Protein AF-A0AAD9UWE9-F1 (afdb_monomer)

Foldseek 3Di:
DLVVLVVCLVDPDDLVRLVVCCVVVQVVVCVVVVVVDPDDPVVVVVSVVSSVCSSVVNDPPVVLVVLLVVLQVVVVVLLDPDPDPVLVVQQVLCVQQLGDNLLLLAQADLVLSPPPDPPSVSSSVVSSNVVCVVPVPNVQNCFFLFRHCQQDDPNHTDDDPQCVVLVNTGPVVQADLVLHGDDPVRNCVVSVDDDDPVVVVSRVVSHDPVSSVVRNVVVVVCVVPPNPDPDPPSPPSDD

Mean predicted aligned error: 11.28 Å

Secondary structure (DSSP, 8-state):
-HHHHHHHHTS---HHHHHHHIIIIIIHHHHHHHHHS---HHHHHHHHHHHHHHHHTT-TTHHHHHHHHHHHHHHHHHTS----GGGHHHHHHTGGGT-HHHHTTS---HHHHGGG--HHHHHHHHHHHHHHHHH-TTTTGGGBSSS-TTSEETTEE---HHHHHTT--BGGGGB-TTSSBPPHHHHHHHHT----HHHHHHHHHHS-HHHHHHHHHHHHHHHHSS---SS-TT-----

pLDDT: mean 80.8, std 13.23, range [31.45, 94.69]

Radius of gyration: 25.64 Å; Cα contacts (8 Å, |Δi|>4): 185; chains: 1; bounding box: 63×39×76 Å

Structure (mmCIF, N/CA/C/O backbone):
data_AF-A0AAD9UWE9-F1
#
_entry.id   AF-A0AAD9UWE9-F1
#
loop_
_atom_site.group_PDB
_atom_site.id
_atom_site.type_symbol
_atom_site.label_atom_id
_atom_site.label_alt_id
_atom_site.label_comp_id
_atom_site.label_asym_id
_atom_site.label_entity_id
_atom_site.label_seq_id
_atom_site.pdbx_PDB_ins_code
_atom_site.Cartn_x
_atom_site.Cartn_y
_atom_site.Cartn_z
_atom_site.occupancy
_atom_site.B_iso_or_equiv
_atom_site.auth_seq_id
_atom_site.auth_comp_id
_atom_site.auth_asym_id
_atom_site.auth_atom_id
_atom_site.pdbx_PDB_model_num
ATOM 1 N N . MET A 1 1 ? 29.234 -2.898 -31.678 1.00 85.00 1 MET A N 1
ATOM 2 C CA . MET A 1 1 ? 28.460 -2.240 -30.598 1.00 85.00 1 MET A CA 1
ATOM 3 C C . MET A 1 1 ? 28.988 -2.584 -29.202 1.00 85.00 1 MET A C 1
ATOM 5 O O . MET A 1 1 ? 29.486 -1.687 -28.535 1.00 85.00 1 MET A O 1
ATOM 9 N N . LYS A 1 2 ? 28.929 -3.854 -28.769 1.00 84.62 2 LYS A N 1
ATOM 10 C CA . LYS A 1 2 ? 29.325 -4.312 -27.420 1.00 84.62 2 LYS A CA 1
ATOM 11 C C . LYS A 1 2 ? 30.715 -3.843 -26.972 1.00 84.62 2 LYS A C 1
ATOM 13 O O . LYS A 1 2 ? 30.855 -3.269 -25.901 1.00 84.62 2 LYS A O 1
ATOM 18 N N . THR A 1 3 ? 31.725 -3.990 -27.829 1.00 87.44 3 THR A N 1
ATOM 19 C CA . THR A 1 3 ? 33.100 -3.520 -27.573 1.00 87.44 3 THR A CA 1
ATOM 20 C C . THR A 1 3 ? 33.175 -2.011 -27.329 1.00 87.44 3 THR A C 1
ATOM 22 O O . THR A 1 3 ? 33.764 -1.579 -26.342 1.00 87.44 3 THR A O 1
ATOM 25 N N . LYS A 1 4 ? 32.510 -1.207 -28.173 1.00 87.31 4 LYS A N 1
ATOM 26 C CA . LYS A 1 4 ? 32.418 0.252 -28.000 1.00 87.31 4 LYS A CA 1
ATOM 27 C C . LYS A 1 4 ? 31.756 0.608 -26.668 1.00 87.31 4 LYS A C 1
ATOM 29 O O . LYS A 1 4 ? 32.293 1.431 -25.943 1.00 87.31 4 LYS A O 1
ATOM 34 N N . LEU A 1 5 ? 30.637 -0.026 -26.316 1.00 87.88 5 LEU A N 1
ATOM 35 C CA . LEU A 1 5 ? 29.960 0.217 -25.036 1.00 87.88 5 LEU A CA 1
ATOM 36 C C . LEU A 1 5 ? 30.844 -0.168 -23.836 1.00 87.88 5 LEU A C 1
ATOM 38 O O . LEU A 1 5 ? 30.956 0.606 -22.890 1.00 87.88 5 LEU A O 1
ATOM 42 N N . ASN A 1 6 ? 31.546 -1.301 -23.898 1.00 86.62 6 ASN A N 1
ATOM 43 C CA . ASN A 1 6 ? 32.446 -1.739 -22.828 1.00 86.62 6 ASN A CA 1
ATOM 44 C C . ASN A 1 6 ? 33.630 -0.790 -22.607 1.00 86.62 6 ASN A C 1
ATOM 46 O O . ASN A 1 6 ? 34.002 -0.553 -21.461 1.00 86.62 6 ASN A O 1
ATOM 50 N N . LEU A 1 7 ? 34.172 -0.180 -23.666 1.00 89.69 7 LEU A N 1
ATOM 51 C CA . LEU A 1 7 ? 35.191 0.866 -23.524 1.00 89.69 7 LEU A CA 1
ATOM 52 C C . LEU A 1 7 ? 34.672 2.038 -22.684 1.00 89.69 7 LEU A C 1
ATOM 54 O O . LEU A 1 7 ? 35.370 2.511 -21.792 1.00 89.69 7 LEU A O 1
ATOM 58 N N . TRP A 1 8 ? 33.429 2.473 -22.899 1.00 88.31 8 TRP A N 1
ATOM 59 C CA . TRP A 1 8 ? 32.835 3.559 -22.116 1.00 88.31 8 TRP A CA 1
ATOM 60 C C . TRP A 1 8 ? 32.491 3.164 -20.673 1.00 88.31 8 TRP A C 1
ATOM 62 O O . TRP A 1 8 ? 32.407 4.051 -19.829 1.00 88.31 8 TRP A O 1
ATOM 72 N N . LEU A 1 9 ? 32.356 1.871 -20.349 1.00 84.75 9 LEU A N 1
ATOM 73 C CA . LEU A 1 9 ? 32.171 1.418 -18.960 1.00 84.75 9 LEU A CA 1
ATOM 74 C C . LEU A 1 9 ? 33.393 1.658 -18.070 1.00 84.75 9 LEU A C 1
ATOM 76 O O . LEU A 1 9 ? 33.224 1.742 -16.856 1.00 84.75 9 LEU A O 1
ATOM 80 N N . SER A 1 10 ? 34.590 1.791 -18.653 1.00 84.44 10 SER A N 1
ATOM 81 C CA . SER A 1 10 ? 35.809 2.146 -17.911 1.00 84.44 10 SER A CA 1
ATOM 82 C C . SER A 1 10 ? 35.757 3.550 -17.295 1.00 84.44 10 SER A C 1
ATOM 84 O O . SER A 1 10 ? 36.512 3.850 -16.376 1.00 84.44 10 SER A O 1
ATOM 86 N N . ARG A 1 11 ? 34.856 4.414 -17.781 1.00 86.06 11 ARG A N 1
ATOM 87 C CA . ARG A 1 11 ? 34.670 5.784 -17.293 1.00 86.06 11 ARG A CA 1
ATOM 88 C C . ARG A 1 11 ? 33.561 5.830 -16.246 1.00 86.06 11 ARG A C 1
ATOM 90 O O . ARG A 1 11 ? 32.541 5.147 -16.381 1.00 86.06 11 ARG A O 1
ATOM 97 N N . ASP A 1 12 ? 33.705 6.684 -15.232 1.00 83.50 12 ASP A N 1
ATOM 98 C CA . ASP A 1 12 ? 32.663 6.841 -14.212 1.00 83.50 12 ASP A CA 1
ATOM 99 C C . ASP A 1 12 ? 31.510 7.739 -14.687 1.00 83.50 12 ASP A C 1
ATOM 101 O O . ASP A 1 12 ? 31.378 8.910 -14.345 1.00 83.50 12 ASP A O 1
ATOM 105 N N . LEU A 1 13 ? 30.677 7.177 -15.561 1.00 86.75 13 LEU A N 1
ATOM 106 C CA . LEU A 1 13 ? 29.556 7.874 -16.180 1.00 86.75 13 LEU A CA 1
ATOM 107 C C . LEU A 1 13 ? 28.291 7.809 -15.316 1.00 86.75 13 LEU A C 1
ATOM 109 O O . LEU A 1 13 ? 27.885 6.741 -14.831 1.00 86.75 13 LEU A O 1
ATOM 113 N N . THR A 1 14 ? 27.573 8.933 -15.249 1.00 89.56 14 THR A N 1
ATOM 114 C CA . THR A 1 14 ? 26.223 8.988 -14.671 1.00 89.56 14 THR A CA 1
ATOM 115 C C . THR A 1 14 ? 25.253 8.089 -15.447 1.00 89.56 14 THR A C 1
ATOM 117 O O . THR A 1 14 ? 25.496 7.701 -16.595 1.00 89.56 14 THR A O 1
ATOM 120 N N . LEU A 1 15 ? 24.120 7.725 -14.834 1.00 87.19 15 LEU A N 1
ATOM 121 C CA . LEU A 1 15 ? 23.073 6.969 -15.535 1.00 87.19 15 LEU A CA 1
ATOM 122 C C . LEU A 1 15 ? 22.543 7.741 -16.754 1.00 87.19 15 LEU A C 1
ATOM 124 O O . LEU A 1 15 ? 22.310 7.143 -17.800 1.00 87.19 15 LEU A O 1
ATOM 128 N N . TYR A 1 16 ? 22.415 9.064 -16.632 1.00 89.44 16 TYR A N 1
ATOM 129 C CA . TYR A 1 16 ? 22.029 9.937 -17.737 1.00 89.44 16 TYR A CA 1
ATOM 130 C C . TYR A 1 16 ? 23.041 9.872 -18.889 1.00 89.44 16 TYR A C 1
ATOM 132 O O . TYR A 1 16 ? 22.654 9.607 -20.026 1.00 89.44 16 TYR A O 1
ATOM 140 N N . GLY A 1 17 ? 24.340 10.005 -18.592 1.00 91.75 17 GLY A N 1
ATOM 141 C CA . GLY A 1 17 ? 25.401 9.895 -19.597 1.00 91.75 17 GLY A CA 1
ATOM 142 C C . GLY A 1 17 ? 25.419 8.529 -20.288 1.00 91.75 17 GLY A C 1
ATOM 143 O O . GLY A 1 17 ? 25.510 8.449 -21.511 1.00 91.75 17 GLY A O 1
ATOM 144 N N . ARG A 1 18 ? 25.229 7.440 -19.531 1.00 91.81 18 ARG A N 1
ATOM 145 C CA . ARG A 1 18 ? 25.097 6.089 -20.104 1.00 91.81 18 ARG A CA 1
ATOM 146 C C . ARG A 1 18 ? 23.834 5.932 -20.947 1.00 91.81 18 ARG A C 1
ATOM 148 O O . ARG A 1 18 ? 23.903 5.324 -22.006 1.00 91.81 18 ARG A O 1
ATOM 155 N N . SER A 1 19 ? 22.704 6.506 -20.537 1.00 91.75 19 SER A N 1
ATOM 156 C CA . SER A 1 19 ? 21.479 6.521 -21.347 1.00 91.75 19 SER A CA 1
ATOM 157 C C . SER A 1 19 ? 21.680 7.265 -22.666 1.00 91.75 19 SER A C 1
ATOM 159 O O . SER A 1 19 ? 21.193 6.812 -23.700 1.00 91.75 19 SER A O 1
ATOM 161 N N . LEU A 1 20 ? 22.399 8.387 -22.648 1.00 93.31 20 LEU A N 1
ATOM 162 C CA . LEU A 1 20 ? 22.725 9.129 -23.860 1.00 93.31 20 LEU A CA 1
ATOM 163 C C . LEU A 1 20 ? 23.608 8.289 -24.793 1.00 93.31 20 LEU A C 1
ATOM 165 O O . LEU A 1 20 ? 23.237 8.083 -25.943 1.00 93.31 20 LEU A O 1
ATOM 169 N N . LEU A 1 21 ? 24.705 7.719 -24.282 1.00 92.88 21 LEU A N 1
ATOM 170 C CA . LEU A 1 21 ? 25.618 6.870 -25.060 1.00 92.88 21 LEU A CA 1
ATOM 171 C C . LEU A 1 21 ? 24.950 5.592 -25.582 1.00 92.88 21 LEU A C 1
ATOM 173 O O . LEU A 1 21 ? 25.223 5.165 -26.700 1.00 92.88 21 LEU A O 1
ATOM 177 N N . ALA A 1 22 ? 24.040 4.989 -24.816 1.00 92.19 22 ALA A N 1
ATOM 178 C CA . ALA A 1 22 ? 23.268 3.836 -25.270 1.00 92.19 22 ALA A CA 1
ATOM 179 C C . ALA A 1 22 ? 22.408 4.184 -26.495 1.00 92.19 22 ALA A C 1
ATOM 181 O O . ALA A 1 22 ? 22.333 3.400 -27.439 1.00 92.19 22 ALA A O 1
ATOM 182 N N . LYS A 1 23 ? 21.800 5.377 -26.518 1.00 92.25 23 LYS A N 1
ATOM 183 C CA . LYS A 1 23 ? 21.025 5.857 -27.671 1.00 92.25 23 LYS A CA 1
ATOM 184 C C . LYS A 1 23 ? 21.929 6.204 -28.858 1.00 92.25 23 LYS A C 1
ATOM 186 O O . LYS A 1 23 ? 21.642 5.781 -29.974 1.00 92.25 23 LYS A O 1
ATOM 191 N N . THR A 1 24 ? 23.018 6.937 -28.621 1.00 92.81 24 THR A N 1
ATOM 192 C CA . THR A 1 24 ? 23.864 7.511 -29.684 1.00 92.81 24 THR A CA 1
ATOM 193 C C . THR A 1 24 ? 24.927 6.569 -30.238 1.00 92.81 24 THR A C 1
ATOM 195 O O . THR A 1 24 ? 25.325 6.745 -31.386 1.00 92.81 24 THR A O 1
ATOM 198 N N . LEU A 1 25 ? 25.395 5.582 -29.470 1.00 90.56 25 LEU A N 1
ATOM 199 C CA . LEU A 1 25 ? 26.414 4.608 -29.891 1.00 90.56 25 LEU A CA 1
ATOM 200 C C . LEU A 1 25 ? 25.907 3.164 -29.906 1.00 90.56 25 LEU A C 1
ATOM 202 O O . LEU A 1 25 ? 26.548 2.306 -30.512 1.00 90.56 25 LEU A O 1
ATOM 206 N N . GLY A 1 26 ? 24.807 2.881 -29.211 1.00 89.50 26 GLY A N 1
ATOM 207 C CA . GLY A 1 26 ? 24.176 1.567 -29.195 1.00 89.50 26 GLY A CA 1
ATOM 208 C C . GLY A 1 26 ? 23.106 1.451 -30.273 1.00 89.50 26 GLY A C 1
ATOM 209 O O . GLY A 1 26 ? 23.315 0.816 -31.302 1.00 89.50 26 GLY A O 1
ATOM 210 N N . VAL A 1 27 ? 21.961 2.090 -30.027 1.00 91.44 27 VAL A N 1
ATOM 211 C CA . VAL A 1 27 ? 20.744 1.940 -30.840 1.00 91.44 27 VAL A CA 1
ATOM 212 C C . VAL A 1 27 ? 20.898 2.548 -32.238 1.00 91.44 27 VAL A C 1
ATOM 214 O O . VAL A 1 27 ? 20.548 1.899 -33.220 1.00 91.44 27 VAL A O 1
ATOM 217 N N . SER A 1 28 ? 21.466 3.752 -32.349 1.00 92.06 28 SER A N 1
ATOM 218 C CA . SER A 1 28 ? 21.664 4.457 -33.631 1.00 92.06 28 SER A CA 1
ATOM 219 C C . SER A 1 28 ? 22.410 3.632 -34.688 1.00 92.06 28 SER A C 1
ATOM 221 O O . SER A 1 28 ? 22.081 3.711 -35.866 1.00 92.06 28 SER A O 1
ATOM 223 N N . GLN A 1 29 ? 23.374 2.801 -34.272 1.00 87.75 29 GLN A N 1
ATOM 224 C CA . GLN A 1 29 ? 24.180 1.965 -35.169 1.00 87.75 29 GLN A CA 1
ATOM 225 C C . GLN A 1 29 ? 23.400 0.770 -35.729 1.00 87.75 29 GLN A C 1
ATOM 227 O O . GLN A 1 29 ? 23.810 0.191 -36.729 1.00 87.75 29 GLN A O 1
ATOM 232 N N . LEU A 1 30 ? 22.301 0.380 -35.080 1.00 89.25 30 LEU A N 1
ATOM 233 C CA . LEU A 1 30 ? 21.499 -0.786 -35.454 1.00 89.25 30 LEU A CA 1
ATOM 234 C C . LEU A 1 30 ? 20.221 -0.413 -36.197 1.00 89.25 30 LEU A C 1
ATOM 236 O O . LEU A 1 30 ? 19.702 -1.248 -36.928 1.00 89.25 30 LEU A O 1
ATOM 240 N N . ILE A 1 31 ? 19.720 0.815 -36.014 1.00 91.31 31 ILE A N 1
ATOM 241 C CA . ILE A 1 31 ? 18.455 1.284 -36.600 1.00 91.31 31 ILE A CA 1
ATOM 242 C C . ILE A 1 31 ? 18.424 1.055 -38.112 1.00 91.31 31 ILE A C 1
ATOM 244 O O . ILE A 1 31 ? 17.456 0.496 -38.613 1.00 91.31 31 ILE A O 1
ATOM 248 N N . TYR A 1 32 ? 19.495 1.426 -38.815 1.00 90.06 32 TYR A N 1
ATOM 249 C CA . TYR A 1 32 ? 19.569 1.288 -40.269 1.00 90.06 32 TYR A CA 1
ATOM 250 C C . TYR A 1 32 ? 19.517 -0.180 -40.727 1.00 90.06 32 TYR A C 1
ATOM 252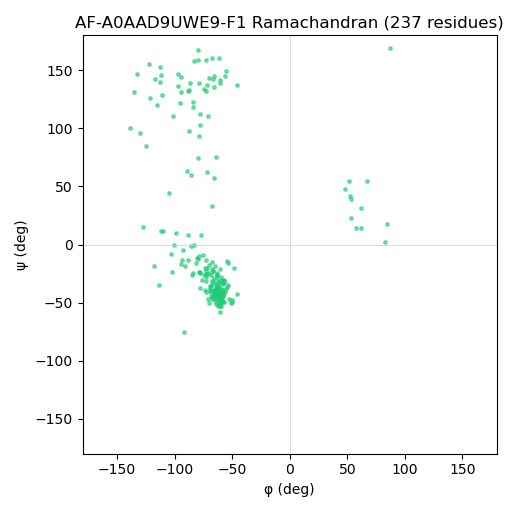 O O . TYR A 1 32 ? 18.763 -0.537 -41.625 1.00 90.06 32 TYR A O 1
ATOM 260 N N . ALA A 1 33 ? 20.270 -1.067 -40.072 1.00 87.81 33 ALA A N 1
ATOM 261 C CA . ALA A 1 33 ? 20.243 -2.492 -40.400 1.00 87.81 33 ALA A CA 1
ATOM 262 C C . ALA A 1 33 ? 18.880 -3.129 -40.074 1.00 87.81 33 ALA A C 1
ATOM 264 O O . ALA A 1 33 ? 18.363 -3.929 -40.849 1.00 87.81 33 ALA A O 1
ATOM 265 N N . ALA A 1 34 ? 18.275 -2.740 -38.948 1.00 88.88 34 ALA A N 1
ATOM 266 C CA . ALA A 1 34 ? 16.968 -3.227 -38.522 1.00 88.88 34 ALA A CA 1
ATOM 267 C C . ALA A 1 34 ? 15.812 -2.720 -39.397 1.00 88.88 34 ALA A C 1
ATOM 269 O O . ALA A 1 34 ? 14.777 -3.376 -39.452 1.00 88.88 34 ALA A O 1
ATOM 270 N N . SER A 1 35 ? 15.962 -1.577 -40.078 1.00 92.62 35 SER A N 1
ATOM 271 C CA . SER A 1 35 ? 14.943 -1.083 -41.012 1.00 92.62 35 SER A CA 1
ATOM 272 C C . SER A 1 35 ? 14.972 -1.799 -42.361 1.00 92.62 35 SER A C 1
ATOM 274 O O . SER A 1 35 ? 13.959 -1.823 -43.050 1.00 92.62 35 SER A O 1
ATOM 276 N N . MET A 1 36 ? 16.117 -2.368 -42.749 1.00 92.38 36 MET A N 1
ATOM 277 C CA . MET A 1 36 ? 16.276 -3.045 -44.042 1.00 92.38 36 MET A CA 1
ATOM 278 C C . MET A 1 36 ? 16.040 -4.559 -43.984 1.00 92.38 36 MET A C 1
ATOM 280 O O . MET A 1 36 ? 15.857 -5.181 -45.026 1.00 92.38 36 MET A O 1
ATOM 284 N N . LEU A 1 37 ? 16.063 -5.165 -42.794 1.00 91.12 37 LEU A N 1
ATOM 285 C CA . LEU A 1 37 ? 16.004 -6.617 -42.609 1.00 91.12 37 LEU A CA 1
ATOM 286 C C . LEU A 1 37 ? 14.985 -6.999 -41.535 1.00 91.12 37 LEU A C 1
ATOM 288 O O . LEU A 1 37 ? 14.853 -6.320 -40.518 1.00 91.12 37 LEU A O 1
ATOM 292 N N . SER A 1 38 ? 14.327 -8.151 -41.696 1.00 88.62 38 SER A N 1
ATOM 293 C CA . SER A 1 38 ? 13.555 -8.736 -40.599 1.00 88.62 38 SER A CA 1
ATOM 294 C C . SER A 1 38 ? 14.513 -9.268 -39.530 1.00 88.62 38 SER A C 1
ATOM 296 O O . SER A 1 38 ? 15.226 -10.248 -39.759 1.00 88.62 38 SER A O 1
ATOM 298 N N . VAL A 1 39 ? 14.548 -8.629 -38.361 1.00 89.69 39 VAL A N 1
ATOM 299 C CA . VAL A 1 39 ? 15.465 -9.017 -37.282 1.00 89.69 39 VAL A CA 1
ATOM 300 C C . VAL A 1 39 ? 14.865 -10.162 -36.454 1.00 89.69 39 VAL A C 1
ATOM 302 O O . VAL A 1 39 ? 13.794 -9.990 -35.867 1.00 89.69 39 VAL A O 1
ATOM 305 N N . PRO A 1 40 ? 15.552 -11.312 -36.326 1.00 93.06 40 PRO A N 1
ATOM 306 C CA . PRO A 1 40 ? 15.090 -12.406 -35.479 1.00 93.06 40 PRO A CA 1
ATOM 307 C C . PRO A 1 40 ? 14.968 -11.992 -34.003 1.00 93.06 40 PRO A C 1
ATOM 309 O O . PRO A 1 40 ? 15.834 -11.308 -33.452 1.00 93.06 40 PRO A O 1
ATOM 312 N N . THR A 1 41 ? 13.933 -12.479 -33.312 1.00 92.38 41 THR A N 1
ATOM 313 C CA . THR A 1 41 ? 13.693 -12.195 -31.883 1.00 92.38 41 THR A CA 1
ATOM 314 C C . THR A 1 41 ? 14.878 -12.517 -30.953 1.00 92.38 41 THR A C 1
ATOM 316 O O . THR A 1 41 ? 15.090 -11.755 -30.006 1.00 92.38 41 THR A O 1
ATOM 319 N N . PRO A 1 42 ? 15.677 -13.587 -31.168 1.00 94.69 42 PRO A N 1
ATOM 320 C CA . PRO A 1 42 ? 16.866 -13.850 -30.352 1.00 94.69 42 PRO A CA 1
ATOM 321 C C . PRO A 1 42 ? 17.887 -12.708 -30.391 1.00 94.69 42 PRO A C 1
ATOM 323 O O . PRO A 1 42 ? 18.383 -12.299 -29.343 1.00 94.69 42 PRO A O 1
ATOM 326 N N . VAL A 1 43 ? 18.119 -12.128 -31.573 1.00 90.31 43 VAL A N 1
ATOM 327 C CA . VAL A 1 43 ? 19.050 -11.005 -31.763 1.00 90.31 43 VAL A CA 1
ATOM 328 C C . VAL A 1 43 ? 18.545 -9.764 -31.027 1.00 90.31 43 VAL A C 1
ATOM 330 O O . VAL A 1 43 ? 19.312 -9.089 -30.345 1.00 90.31 43 VAL A O 1
ATOM 333 N N . ILE A 1 44 ? 17.235 -9.494 -31.080 1.00 89.94 44 ILE A N 1
ATOM 334 C CA . ILE A 1 44 ? 16.617 -8.394 -30.320 1.00 89.94 44 ILE A CA 1
ATOM 335 C C . ILE A 1 44 ? 16.863 -8.574 -28.816 1.00 89.94 44 ILE A C 1
ATOM 337 O O . ILE A 1 44 ? 17.256 -7.623 -28.139 1.00 89.94 44 ILE A O 1
ATOM 341 N N . LYS A 1 45 ? 16.669 -9.791 -28.290 1.00 92.31 45 LYS A N 1
ATOM 342 C CA . LYS A 1 45 ? 16.896 -10.094 -26.868 1.00 92.31 45 LYS A CA 1
ATOM 343 C C . LYS A 1 45 ? 18.362 -9.919 -26.470 1.00 92.31 45 LYS A C 1
ATOM 345 O O . LYS A 1 45 ? 18.627 -9.383 -25.396 1.00 92.31 45 LYS A O 1
ATOM 350 N N . GLU A 1 46 ? 19.299 -10.333 -27.320 1.00 91.75 46 GLU A N 1
ATOM 351 C CA . GLU A 1 46 ? 20.735 -10.168 -27.077 1.00 91.75 46 GLU A CA 1
ATOM 352 C C . GLU A 1 46 ? 21.126 -8.687 -27.028 1.00 91.75 46 GLU A C 1
ATOM 354 O O . GLU A 1 46 ? 21.712 -8.225 -26.049 1.00 91.75 46 GLU A O 1
ATOM 359 N N . VAL A 1 47 ? 20.706 -7.904 -28.026 1.00 91.25 47 VAL A N 1
ATOM 360 C CA . VAL A 1 47 ? 20.943 -6.454 -28.066 1.00 91.25 47 VAL A CA 1
ATOM 361 C C . VAL A 1 47 ? 20.346 -5.761 -26.838 1.00 91.25 47 VAL A C 1
ATOM 363 O O . VAL A 1 47 ? 21.005 -4.930 -26.207 1.00 91.25 47 VAL A O 1
ATOM 366 N N . GLN A 1 48 ? 19.114 -6.112 -26.457 1.00 89.81 48 GLN A N 1
ATOM 367 C CA . GLN A 1 48 ? 18.471 -5.578 -25.256 1.00 89.81 48 GLN A CA 1
ATOM 368 C C . GLN A 1 48 ? 19.246 -5.929 -23.981 1.00 89.81 48 GLN A C 1
ATOM 370 O O . GLN A 1 48 ? 19.377 -5.078 -23.100 1.00 89.81 48 GLN A O 1
ATOM 375 N N . ALA A 1 49 ? 19.771 -7.151 -23.874 1.00 89.44 49 ALA A N 1
ATOM 376 C CA . ALA A 1 49 ? 20.574 -7.575 -22.734 1.00 89.44 49 ALA A CA 1
ATOM 377 C C . ALA A 1 49 ? 21.888 -6.786 -22.638 1.00 89.44 49 ALA A C 1
ATOM 379 O O . ALA A 1 49 ? 22.221 -6.302 -21.558 1.00 89.44 49 ALA A O 1
ATOM 380 N N . GLU A 1 50 ? 22.591 -6.581 -23.753 1.00 89.38 50 GLU A N 1
ATOM 381 C CA . GLU A 1 50 ? 23.838 -5.805 -23.800 1.00 89.38 50 GLU A CA 1
ATOM 382 C C . GLU A 1 50 ? 23.625 -4.329 -23.439 1.00 89.38 50 GLU A C 1
ATOM 384 O O . GLU A 1 50 ? 24.349 -3.774 -22.609 1.00 89.38 50 GLU A O 1
ATOM 389 N N . LEU A 1 51 ? 22.584 -3.694 -23.989 1.00 89.75 51 LEU A N 1
ATOM 390 C CA . LEU A 1 51 ? 22.222 -2.320 -23.629 1.00 89.75 51 LEU A CA 1
ATOM 391 C C . LEU A 1 51 ? 21.841 -2.215 -22.150 1.00 89.75 51 LEU A C 1
ATOM 393 O O . LEU A 1 51 ? 22.258 -1.282 -21.463 1.00 89.75 51 LEU A O 1
ATOM 397 N N . PHE A 1 52 ? 21.083 -3.186 -21.637 1.00 87.50 52 PHE A N 1
ATOM 398 C CA . PHE A 1 52 ? 20.704 -3.228 -20.229 1.00 87.50 52 PHE A CA 1
ATOM 399 C C . PHE A 1 52 ? 21.930 -3.371 -19.314 1.00 87.50 52 PHE A C 1
ATOM 401 O O . PHE A 1 52 ? 22.064 -2.643 -18.327 1.00 87.50 52 PHE A O 1
ATOM 408 N N . ASN A 1 53 ? 22.843 -4.277 -19.657 1.00 87.75 53 ASN A N 1
ATOM 409 C CA . ASN A 1 53 ? 24.091 -4.516 -18.941 1.00 87.75 53 ASN A CA 1
ATOM 410 C C . ASN A 1 53 ? 24.976 -3.265 -18.912 1.00 87.75 53 ASN A C 1
ATOM 412 O O . ASN A 1 53 ? 25.473 -2.883 -17.848 1.00 87.75 53 ASN A O 1
ATOM 416 N N . PHE A 1 54 ? 25.090 -2.568 -20.046 1.00 89.25 54 PHE A N 1
ATOM 417 C CA . PHE A 1 54 ? 25.805 -1.300 -20.152 1.00 89.25 54 PHE A CA 1
ATOM 418 C C . PHE A 1 54 ? 25.198 -0.208 -19.255 1.00 89.25 54 PHE A C 1
ATOM 420 O O . PHE A 1 54 ? 25.892 0.394 -18.427 1.00 89.25 54 PHE A O 1
ATOM 427 N N . LEU A 1 55 ? 23.881 0.013 -19.348 1.00 88.44 55 LEU A N 1
ATOM 428 C CA . LEU A 1 55 ? 23.175 1.011 -18.534 1.00 88.44 55 LEU A CA 1
ATOM 429 C C . LEU A 1 55 ? 23.362 0.779 -17.033 1.00 88.44 55 LEU A C 1
ATOM 431 O O . LEU A 1 55 ? 23.427 1.738 -16.264 1.00 88.44 55 LEU A O 1
ATOM 435 N N . TRP A 1 56 ? 23.507 -0.479 -16.614 1.00 84.75 56 TRP A N 1
ATOM 436 C CA . TRP A 1 56 ? 23.578 -0.857 -15.206 1.00 84.75 56 TRP A CA 1
ATOM 437 C C . TRP A 1 56 ? 24.942 -1.349 -14.721 1.00 84.75 56 TRP A C 1
ATOM 439 O O . TRP A 1 56 ? 25.020 -1.805 -13.581 1.00 84.75 56 TRP A O 1
ATOM 449 N N . LYS A 1 57 ? 26.025 -1.189 -15.500 1.00 84.06 57 LYS A N 1
ATOM 450 C CA . LYS A 1 57 ? 27.387 -1.625 -15.107 1.00 84.06 57 LYS A CA 1
ATOM 451 C C . LYS A 1 57 ? 27.397 -3.105 -14.667 1.00 84.06 57 LYS A C 1
ATOM 453 O O . LYS A 1 57 ? 27.983 -3.444 -13.645 1.00 84.06 57 LYS A O 1
ATOM 458 N N . ASN A 1 58 ? 26.678 -3.976 -15.382 1.00 77.19 58 ASN A N 1
ATOM 459 C CA . ASN A 1 58 ? 26.536 -5.408 -15.064 1.00 77.19 58 ASN A CA 1
ATOM 460 C C . ASN A 1 58 ? 25.963 -5.735 -13.664 1.00 77.19 58 ASN A C 1
ATOM 462 O O . ASN A 1 58 ? 26.017 -6.884 -13.226 1.00 77.19 58 ASN A O 1
ATOM 466 N N . LYS A 1 59 ? 25.368 -4.765 -12.954 1.00 70.12 59 LYS A N 1
ATOM 467 C CA . LYS A 1 59 ? 24.726 -5.006 -11.653 1.00 70.12 59 LYS A CA 1
ATOM 468 C C . LYS A 1 59 ? 23.347 -5.646 -11.852 1.00 70.12 59 LYS A C 1
ATOM 470 O O . LYS A 1 59 ? 22.423 -4.998 -12.351 1.00 70.12 59 LYS A O 1
ATOM 475 N N . LYS A 1 60 ? 23.197 -6.913 -11.446 1.00 63.12 60 LYS A N 1
ATOM 476 C CA . LYS A 1 60 ? 21.958 -7.706 -11.605 1.00 63.12 60 LYS A CA 1
ATOM 477 C C . LYS A 1 60 ? 20.763 -7.175 -10.792 1.00 63.12 60 LYS A C 1
ATOM 479 O O . LYS A 1 60 ? 19.628 -7.298 -11.251 1.00 63.12 60 LYS A O 1
ATOM 484 N N . ASP A 1 61 ? 20.991 -6.524 -9.651 1.00 61.03 61 ASP A N 1
ATOM 485 C CA . ASP A 1 61 ? 19.919 -6.187 -8.693 1.00 61.03 61 ASP A CA 1
ATOM 486 C C . ASP A 1 61 ? 19.064 -4.963 -9.069 1.00 61.03 61 ASP A C 1
ATOM 488 O O . ASP A 1 61 ? 17.998 -4.724 -8.494 1.00 61.03 61 ASP A O 1
ATOM 492 N N . ASN A 1 62 ? 19.467 -4.202 -10.090 1.00 64.25 62 ASN A N 1
ATOM 493 C CA . ASN A 1 62 ? 18.834 -2.917 -10.398 1.00 64.25 62 ASN A CA 1
ATOM 494 C C . ASN A 1 62 ? 17.427 -3.046 -11.008 1.00 64.25 62 ASN A C 1
ATOM 496 O O . ASN A 1 62 ? 16.618 -2.137 -10.836 1.00 64.25 62 ASN A O 1
ATOM 500 N N . LYS A 1 63 ? 17.086 -4.164 -11.675 1.00 68.94 63 LYS A N 1
ATOM 501 C CA . LYS A 1 63 ? 15.746 -4.349 -12.285 1.00 68.94 63 LYS A CA 1
ATOM 502 C C . LYS A 1 63 ? 14.635 -4.256 -11.242 1.00 68.94 63 LYS A C 1
ATOM 504 O O . LYS A 1 63 ? 13.679 -3.507 -11.423 1.00 68.94 63 LYS A O 1
ATOM 509 N N . LYS A 1 64 ? 14.784 -4.991 -10.136 1.00 75.31 64 LYS A N 1
ATOM 510 C CA . LYS A 1 64 ? 13.789 -5.028 -9.056 1.00 75.31 64 LYS A CA 1
ATOM 511 C C . LYS A 1 64 ? 13.679 -3.674 -8.358 1.00 75.31 64 LYS A C 1
ATOM 513 O O . LYS A 1 64 ? 12.572 -3.228 -8.084 1.00 75.31 64 LYS A O 1
ATOM 518 N N . ILE A 1 65 ? 14.807 -2.998 -8.130 1.00 80.06 65 ILE A N 1
ATOM 519 C CA . ILE A 1 65 ? 14.840 -1.674 -7.490 1.00 80.06 65 ILE A CA 1
ATOM 520 C C . ILE A 1 65 ? 14.119 -0.632 -8.349 1.00 80.06 65 ILE A C 1
ATOM 522 O O . ILE A 1 65 ? 13.321 0.136 -7.819 1.00 80.06 65 ILE A O 1
ATOM 526 N N . VAL A 1 66 ? 14.348 -0.631 -9.667 1.00 81.56 66 VAL A N 1
ATOM 527 C CA . VAL A 1 66 ? 13.691 0.302 -10.597 1.00 81.56 66 VAL A CA 1
ATOM 528 C C . VAL A 1 66 ? 12.192 0.034 -10.689 1.00 81.56 66 VAL A C 1
ATOM 530 O O . VAL A 1 66 ? 11.397 0.965 -10.612 1.00 81.56 66 VAL A O 1
ATOM 533 N N . VAL A 1 67 ? 11.775 -1.230 -10.811 1.00 85.06 67 VAL A N 1
ATOM 534 C CA . VAL A 1 67 ? 10.342 -1.567 -10.802 1.00 85.06 67 VAL A CA 1
ATOM 535 C C . VAL A 1 67 ? 9.709 -1.116 -9.488 1.00 85.06 67 VAL A C 1
ATOM 537 O O . VAL A 1 67 ? 8.685 -0.437 -9.500 1.00 85.06 67 VAL A O 1
ATOM 540 N N . LYS A 1 68 ? 10.352 -1.410 -8.356 1.00 87.50 68 LYS A N 1
ATOM 541 C CA . LYS A 1 68 ? 9.878 -1.011 -7.033 1.00 87.50 68 LYS A CA 1
ATOM 542 C C . LYS A 1 68 ? 9.766 0.506 -6.885 1.00 87.50 68 LYS A C 1
ATOM 544 O O . LYS A 1 68 ? 8.734 0.981 -6.421 1.00 87.50 68 LYS A O 1
ATOM 549 N N . SER A 1 69 ? 10.767 1.278 -7.309 1.00 84.81 69 SER A N 1
ATOM 550 C CA . SER A 1 69 ? 10.719 2.743 -7.230 1.00 84.81 69 SER A CA 1
ATOM 551 C C . SER A 1 69 ? 9.627 3.332 -8.125 1.00 84.81 69 SER A C 1
ATOM 553 O O . SER A 1 69 ? 8.888 4.209 -7.680 1.00 84.81 69 SER A O 1
ATOM 555 N N . LEU A 1 70 ? 9.446 2.801 -9.338 1.00 87.81 70 LEU A N 1
ATOM 556 C CA . LEU A 1 70 ? 8.365 3.206 -10.239 1.00 87.81 70 LEU A CA 1
ATOM 557 C C . LEU A 1 70 ? 6.984 2.891 -9.658 1.00 87.81 70 LEU A C 1
ATOM 559 O O . LEU A 1 70 ? 6.090 3.729 -9.739 1.00 87.81 70 LEU A O 1
ATOM 563 N N . ARG A 1 71 ? 6.796 1.715 -9.043 1.00 88.69 71 ARG A N 1
ATOM 564 C CA . ARG A 1 71 ? 5.550 1.373 -8.336 1.00 88.69 71 ARG A CA 1
ATOM 565 C C . ARG A 1 71 ? 5.306 2.337 -7.175 1.00 88.69 71 ARG A C 1
ATOM 567 O O . ARG A 1 71 ? 4.234 2.926 -7.098 1.00 88.69 71 ARG A O 1
ATOM 574 N N . LEU A 1 72 ? 6.304 2.573 -6.324 1.00 88.31 72 LEU A N 1
ATOM 575 C CA . LEU A 1 72 ? 6.190 3.504 -5.196 1.00 88.31 72 LEU A CA 1
ATOM 576 C C . LEU A 1 72 ? 5.888 4.946 -5.646 1.00 88.31 72 LEU A C 1
ATOM 578 O O . LEU A 1 72 ? 5.150 5.651 -4.961 1.00 88.31 72 LEU A O 1
ATOM 582 N N . ALA A 1 73 ? 6.365 5.373 -6.819 1.00 88.31 73 ALA A N 1
ATOM 583 C CA . ALA A 1 73 ? 6.041 6.685 -7.384 1.00 88.31 73 ALA A CA 1
ATOM 584 C C . ALA A 1 73 ? 4.542 6.864 -7.694 1.00 88.31 73 ALA A C 1
ATOM 586 O O . ALA A 1 73 ? 4.047 7.988 -7.698 1.00 88.31 73 ALA A O 1
ATOM 587 N N . TRP A 1 74 ? 3.787 5.782 -7.909 1.00 87.69 74 TRP A N 1
ATOM 588 C CA . TRP A 1 74 ? 2.329 5.867 -8.033 1.00 87.69 74 TRP A CA 1
ATOM 589 C C . TRP A 1 74 ? 1.638 6.155 -6.702 1.00 87.69 74 TRP A C 1
ATOM 591 O O . TRP A 1 74 ? 0.562 6.743 -6.695 1.00 87.69 74 TRP A O 1
ATOM 601 N N . ILE A 1 75 ? 2.245 5.798 -5.569 1.00 87.06 75 ILE A N 1
ATOM 602 C CA . ILE A 1 75 ? 1.638 5.975 -4.243 1.00 87.06 75 ILE A CA 1
ATOM 603 C C . ILE A 1 75 ? 1.474 7.448 -3.905 1.00 87.06 75 ILE A C 1
ATOM 605 O O . ILE A 1 75 ? 0.426 7.836 -3.396 1.00 87.06 75 ILE A O 1
ATOM 609 N N . SER A 1 76 ? 2.453 8.287 -4.252 1.00 83.94 76 SER A N 1
ATOM 610 C CA . SER A 1 76 ? 2.317 9.737 -4.085 1.00 83.94 76 SER A CA 1
ATOM 611 C C . SER A 1 76 ? 1.129 10.285 -4.884 1.00 83.94 76 SER A C 1
ATOM 613 O O . SER A 1 76 ? 0.368 11.104 -4.373 1.00 83.94 76 SER A O 1
ATOM 615 N N . ARG A 1 77 ? 0.902 9.764 -6.098 1.00 84.50 77 ARG A N 1
ATOM 616 C CA . ARG A 1 77 ? -0.261 10.105 -6.933 1.00 84.50 77 ARG A CA 1
ATOM 617 C C . ARG A 1 77 ? -1.567 9.563 -6.354 1.00 84.50 77 ARG A C 1
ATOM 619 O O . ARG A 1 77 ? -2.596 10.221 -6.439 1.00 84.50 77 ARG A O 1
ATOM 626 N N . PHE A 1 78 ? -1.561 8.373 -5.759 1.00 83.69 78 PHE A N 1
ATOM 627 C CA . PHE A 1 78 ? -2.751 7.801 -5.127 1.00 83.69 78 PHE A CA 1
ATOM 628 C C . PHE A 1 78 ? -3.161 8.553 -3.859 1.00 83.69 78 PHE A C 1
ATOM 630 O O . PHE A 1 78 ? -4.355 8.721 -3.612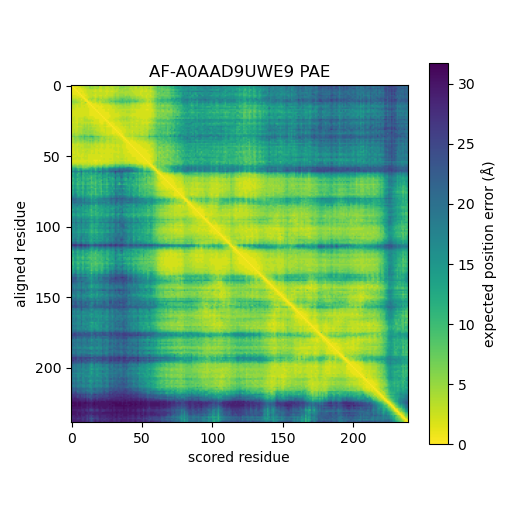 1.00 83.69 78 PHE A O 1
ATOM 637 N N . LEU A 1 79 ? -2.181 9.037 -3.094 1.00 80.44 79 LEU A N 1
ATOM 638 C CA . LEU A 1 79 ? -2.385 9.840 -1.889 1.00 80.44 79 LEU A CA 1
ATOM 639 C C . LEU A 1 79 ? -2.795 11.290 -2.178 1.00 80.44 79 LEU A C 1
ATOM 641 O O . LEU A 1 79 ? -3.157 12.003 -1.243 1.00 80.44 79 LEU A O 1
ATOM 645 N N . SER A 1 80 ? -2.759 11.746 -3.435 1.00 81.50 80 SER A N 1
ATOM 646 C CA . SER A 1 80 ? -3.263 13.076 -3.772 1.00 81.50 80 SER A CA 1
ATOM 647 C C . SER A 1 80 ? -4.782 13.149 -3.557 1.00 81.50 80 SER A C 1
ATOM 649 O O . SER A 1 80 ? -5.518 12.193 -3.819 1.00 81.50 80 SER A O 1
ATOM 651 N N . ASN A 1 81 ? -5.278 14.308 -3.121 1.00 74.69 81 ASN A N 1
ATOM 652 C CA . ASN A 1 81 ? -6.708 14.528 -2.858 1.00 74.69 81 ASN A CA 1
ATOM 653 C C . ASN A 1 81 ? -7.552 14.747 -4.132 1.00 74.69 81 ASN A C 1
ATOM 655 O O . ASN A 1 81 ? -8.725 15.101 -4.039 1.00 74.69 81 ASN A O 1
ATOM 659 N N . SER A 1 82 ? -6.981 14.553 -5.323 1.00 79.06 82 SER A N 1
ATOM 660 C CA . SER A 1 82 ? -7.698 14.698 -6.591 1.00 79.06 82 SER A CA 1
ATOM 661 C C . SER A 1 82 ? -8.686 13.547 -6.815 1.00 79.06 82 SER A C 1
ATOM 663 O O . SER A 1 82 ? -8.359 12.375 -6.585 1.00 79.06 82 SER A O 1
ATOM 665 N N . ARG A 1 83 ? -9.895 13.874 -7.286 1.00 73.56 83 ARG A N 1
ATOM 666 C CA . ARG A 1 83 ? -10.925 12.906 -7.701 1.00 73.56 83 ARG A CA 1
ATOM 667 C C . ARG A 1 83 ? -10.714 12.496 -9.155 1.00 73.56 83 ARG A C 1
ATOM 669 O O . ARG A 1 83 ? -11.563 12.724 -10.009 1.00 73.56 83 ARG A O 1
ATOM 676 N N . ASP A 1 84 ? -9.553 11.927 -9.437 1.00 82.19 84 ASP A N 1
ATOM 677 C CA . ASP A 1 84 ? -9.228 11.544 -10.804 1.00 82.19 84 ASP A CA 1
ATOM 678 C C . ASP A 1 84 ? -9.909 10.226 -11.185 1.00 82.19 84 ASP A C 1
ATOM 680 O O . ASP A 1 84 ? -9.909 9.265 -10.410 1.00 82.19 84 ASP A O 1
ATOM 684 N N . SER A 1 85 ? -10.423 10.150 -12.411 1.00 84.81 85 SER A N 1
ATOM 685 C CA . SER A 1 85 ? -11.109 8.969 -12.955 1.00 84.81 85 SER A CA 1
ATOM 686 C C . SER A 1 85 ? -10.252 7.701 -12.917 1.00 84.81 85 SER A C 1
ATOM 688 O O . SER A 1 85 ? -10.760 6.613 -12.657 1.00 84.81 85 SER A O 1
ATOM 690 N N . TRP A 1 86 ? -8.932 7.821 -13.073 1.00 82.31 86 TRP A N 1
ATOM 691 C CA . TRP A 1 86 ? -8.010 6.682 -13.020 1.00 82.31 86 TRP A CA 1
ATOM 692 C C . TRP A 1 86 ? -7.908 6.034 -11.624 1.00 82.31 86 TRP A C 1
ATOM 694 O O . TRP A 1 86 ? -7.444 4.899 -11.508 1.00 82.31 86 TRP A O 1
ATOM 704 N N . LYS A 1 87 ? -8.387 6.698 -10.559 1.00 85.94 87 LYS A N 1
ATOM 705 C CA . LYS A 1 87 ? -8.510 6.105 -9.215 1.00 85.94 87 LYS A CA 1
ATOM 706 C C . LYS A 1 87 ? -9.757 5.229 -9.066 1.00 85.94 87 LYS A C 1
ATOM 708 O O . LYS A 1 87 ? -9.851 4.489 -8.089 1.00 85.94 87 LYS A O 1
ATOM 713 N N . ALA A 1 88 ? -10.693 5.267 -10.019 1.00 85.25 88 ALA A N 1
ATOM 714 C CA . ALA A 1 88 ? -11.919 4.474 -9.966 1.00 85.25 88 ALA A CA 1
ATOM 715 C C . ALA A 1 88 ? -11.627 2.970 -9.948 1.00 85.25 88 ALA A C 1
ATOM 717 O O . ALA A 1 88 ? -12.204 2.249 -9.142 1.00 85.25 88 ALA A O 1
ATOM 718 N N . ILE A 1 89 ? -10.675 2.513 -10.767 1.00 85.50 89 ILE A N 1
ATOM 719 C CA . ILE A 1 89 ? -10.300 1.096 -10.866 1.00 85.50 89 ILE A CA 1
ATOM 720 C C . ILE A 1 89 ? -9.792 0.552 -9.521 1.00 85.50 89 ILE A C 1
ATOM 722 O O . ILE A 1 89 ? -10.405 -0.377 -8.996 1.00 85.50 89 ILE A O 1
ATOM 726 N N . PRO A 1 90 ? -8.732 1.105 -8.897 1.00 84.50 90 PRO A N 1
ATOM 727 C CA . PRO A 1 90 ? -8.280 0.581 -7.612 1.00 84.50 90 PRO A CA 1
ATOM 728 C C . PRO A 1 90 ? -9.319 0.763 -6.503 1.00 84.50 90 PRO A C 1
ATOM 730 O O . PRO A 1 90 ? -9.433 -0.101 -5.640 1.00 84.50 90 PRO A O 1
ATOM 733 N N . ASN A 1 91 ? -10.110 1.840 -6.523 1.00 85.38 91 ASN A N 1
ATOM 734 C CA . ASN A 1 91 ? -11.183 2.020 -5.545 1.00 85.38 91 ASN A CA 1
ATOM 735 C C . ASN A 1 91 ? -12.314 1.002 -5.708 1.00 85.38 91 ASN A C 1
ATOM 737 O O . ASN A 1 91 ? -12.902 0.614 -4.706 1.00 85.38 91 ASN A O 1
ATOM 741 N N . HIS A 1 92 ? -12.598 0.538 -6.926 1.00 86.19 92 HIS A N 1
ATOM 742 C CA . HIS A 1 92 ? -13.579 -0.515 -7.167 1.00 86.19 92 HIS A CA 1
ATOM 743 C C . HIS A 1 92 ? -13.151 -1.815 -6.477 1.00 86.19 92 HIS A C 1
ATOM 745 O O . HIS A 1 92 ? -13.886 -2.338 -5.636 1.00 86.19 92 HIS A O 1
ATOM 751 N N . TYR A 1 93 ? -11.919 -2.265 -6.739 1.00 83.69 93 TYR A N 1
ATOM 752 C CA . TYR A 1 93 ? -11.360 -3.467 -6.114 1.00 83.69 93 TYR A CA 1
ATOM 753 C C . TYR A 1 93 ? -11.236 -3.352 -4.589 1.00 83.69 93 TYR A C 1
ATOM 755 O O . TYR A 1 93 ? -11.435 -4.329 -3.875 1.00 83.69 93 TYR A O 1
ATOM 763 N N . LEU A 1 94 ? -10.918 -2.160 -4.080 1.00 84.75 94 LEU A N 1
ATOM 764 C CA . LEU A 1 94 ? -10.665 -1.917 -2.655 1.00 84.75 94 LEU A CA 1
ATOM 765 C C . LEU A 1 94 ? -11.870 -1.328 -1.917 1.00 84.75 94 LEU A C 1
ATOM 767 O O . LEU A 1 94 ? -11.751 -0.915 -0.761 1.00 84.75 94 LEU A O 1
ATOM 771 N N . SER A 1 95 ? -13.039 -1.291 -2.553 1.00 82.00 95 SER A N 1
ATOM 772 C CA . SER A 1 95 ? -14.284 -0.807 -1.945 1.00 82.00 95 SER A CA 1
ATOM 773 C C . SER A 1 95 ? -14.672 -1.625 -0.707 1.00 82.00 95 SER A C 1
ATOM 775 O O . SER A 1 95 ? -15.263 -1.104 0.240 1.00 82.00 95 SER A O 1
ATOM 777 N N . THR A 1 96 ? -14.268 -2.896 -0.671 1.00 80.50 96 THR A N 1
ATOM 778 C CA . THR A 1 96 ? -14.402 -3.805 0.475 1.00 80.50 96 THR A CA 1
ATOM 779 C C . THR A 1 96 ? -13.546 -3.402 1.672 1.00 80.50 96 THR A C 1
ATOM 781 O O . THR A 1 96 ? -13.892 -3.765 2.789 1.00 80.50 96 THR A O 1
ATOM 784 N N . HIS A 1 97 ? -12.479 -2.630 1.458 1.00 81.12 97 HIS A N 1
ATOM 785 C CA . HIS A 1 97 ? -11.516 -2.207 2.476 1.00 81.12 97 HIS A CA 1
ATOM 786 C C . HIS A 1 97 ? -11.577 -0.700 2.776 1.00 81.12 97 HIS A C 1
ATOM 788 O O . HIS A 1 97 ? -10.692 -0.176 3.450 1.00 81.12 97 HIS A O 1
ATOM 794 N N . GLY A 1 98 ? -12.602 0.014 2.298 1.00 76.69 98 GLY A N 1
ATOM 795 C CA . GLY A 1 98 ? -12.749 1.459 2.526 1.00 76.69 98 GLY A CA 1
ATOM 796 C C . GLY A 1 98 ? -11.972 2.332 1.542 1.00 76.69 98 GLY A C 1
ATOM 797 O O . GLY A 1 98 ? -11.750 3.511 1.807 1.00 76.69 98 GLY A O 1
ATOM 798 N N . GLY A 1 99 ? -11.564 1.756 0.409 1.00 84.69 99 GLY A N 1
ATOM 799 C CA . GLY A 1 99 ? -10.901 2.461 -0.681 1.00 84.69 99 GLY A CA 1
ATOM 800 C C . GLY A 1 99 ? -9.383 2.554 -0.534 1.00 84.69 99 GLY A C 1
ATOM 801 O O . GLY A 1 99 ? -8.788 2.265 0.507 1.00 84.69 99 GLY A O 1
ATOM 802 N N . LEU A 1 100 ? -8.738 2.983 -1.619 1.00 84.56 100 LEU A N 1
ATOM 803 C CA . LEU A 1 100 ? -7.282 2.988 -1.727 1.00 84.56 100 LEU A CA 1
ATOM 804 C C . LEU A 1 100 ? -6.622 3.955 -0.738 1.00 84.56 100 LEU A C 1
ATOM 806 O O . LEU A 1 100 ? -5.651 3.600 -0.074 1.00 84.56 100 LEU A O 1
ATOM 810 N N . GLN A 1 101 ? -7.142 5.180 -0.623 1.00 82.31 101 GLN A N 1
ATOM 811 C CA . GLN A 1 101 ? -6.531 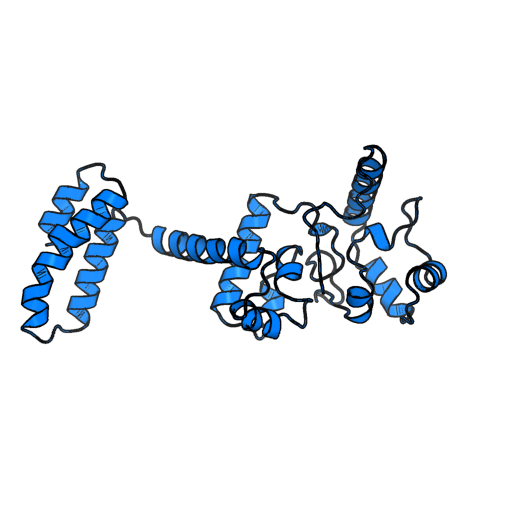6.212 0.222 1.00 82.31 101 GLN A CA 1
ATOM 812 C C . GLN A 1 101 ? -6.544 5.845 1.706 1.00 82.31 101 GLN A C 1
ATOM 814 O O . GLN A 1 101 ? -5.597 6.163 2.427 1.00 82.31 101 GLN A O 1
ATOM 819 N N . PHE A 1 102 ? -7.617 5.198 2.162 1.00 84.06 102 PHE A N 1
ATOM 820 C CA . PHE A 1 102 ? -7.728 4.734 3.536 1.00 84.06 102 PHE A CA 1
ATOM 821 C C . PHE A 1 102 ? -6.776 3.565 3.783 1.00 84.06 102 PHE A C 1
ATOM 823 O O . PHE A 1 102 ? -5.949 3.635 4.691 1.00 84.06 102 PHE A O 1
ATOM 830 N N . LEU A 1 103 ? -6.808 2.546 2.918 1.00 86.94 103 LEU A N 1
ATOM 831 C CA . LEU A 1 103 ? -5.953 1.369 3.042 1.00 86.94 103 LEU A CA 1
ATOM 832 C C . LEU A 1 103 ? -4.460 1.731 3.045 1.00 86.94 103 LEU A C 1
ATOM 834 O O . LEU A 1 103 ? -3.703 1.222 3.866 1.00 86.94 103 LEU A O 1
ATOM 838 N N . LEU A 1 104 ? -4.029 2.682 2.209 1.00 85.50 104 LEU A N 1
ATOM 839 C CA . LEU A 1 104 ? -2.640 3.155 2.202 1.00 85.50 104 LEU A CA 1
ATOM 840 C C . LEU A 1 104 ? -2.196 3.763 3.546 1.00 85.50 104 LEU A C 1
ATOM 842 O O . LEU A 1 104 ? -0.998 3.775 3.821 1.00 85.50 104 LEU A O 1
ATOM 846 N N . LYS A 1 105 ? -3.109 4.213 4.411 1.00 84.00 105 LYS A N 1
ATOM 847 C CA . LYS A 1 105 ? -2.793 4.733 5.755 1.00 84.00 105 LYS A CA 1
ATOM 848 C C . LYS A 1 105 ? -2.828 3.648 6.840 1.00 84.00 105 LYS A C 1
ATO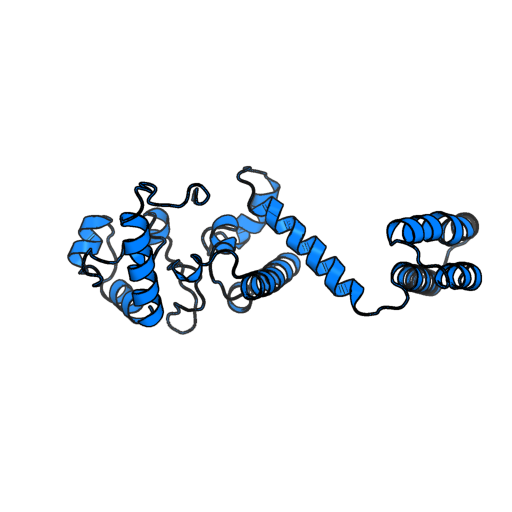M 850 O O . LYS A 1 105 ? -2.233 3.838 7.898 1.00 84.00 105 LYS A O 1
ATOM 855 N N . CYS A 1 106 ? -3.480 2.518 6.573 1.00 84.94 106 CYS A N 1
ATOM 856 C CA . CYS A 1 106 ? -3.596 1.386 7.488 1.00 84.94 106 CYS A CA 1
ATOM 857 C C . CYS A 1 106 ? -2.290 0.588 7.635 1.00 84.94 106 CYS A C 1
ATOM 859 O O . CYS A 1 106 ? -1.409 0.625 6.766 1.00 84.94 106 CYS A O 1
ATOM 861 N N . ASN A 1 107 ? -2.199 -0.154 8.739 1.00 86.38 107 ASN A N 1
ATOM 862 C CA . ASN A 1 107 ? -1.176 -1.167 8.997 1.00 86.38 107 ASN A CA 1
ATOM 863 C C . ASN A 1 107 ? -1.638 -2.539 8.473 1.00 86.38 107 ASN A C 1
ATOM 865 O O . ASN A 1 107 ? -1.920 -3.441 9.251 1.00 86.38 107 ASN A O 1
ATOM 869 N N . TYR A 1 108 ? -1.828 -2.655 7.161 1.00 86.19 108 TYR A N 1
ATOM 870 C CA . TYR A 1 108 ? -2.389 -3.854 6.537 1.00 86.19 108 TYR A CA 1
ATOM 871 C C . TYR A 1 108 ? -1.338 -4.948 6.304 1.00 86.19 108 TYR A C 1
ATOM 873 O O . TYR A 1 108 ? -0.157 -4.641 6.134 1.00 86.19 108 TYR A O 1
ATOM 881 N N . ASN A 1 109 ? -1.803 -6.193 6.172 1.00 85.19 109 ASN A N 1
ATOM 882 C CA . ASN A 1 109 ? -1.031 -7.290 5.596 1.00 85.19 109 ASN A CA 1
ATOM 883 C C . ASN A 1 109 ? -1.372 -7.442 4.102 1.00 85.19 109 ASN A C 1
ATOM 885 O O . ASN A 1 109 ? -2.536 -7.612 3.734 1.00 85.19 109 ASN A O 1
ATOM 889 N N . ALA A 1 110 ? -0.366 -7.333 3.229 1.00 83.19 110 ALA A N 1
ATOM 890 C CA . ALA A 1 110 ? -0.544 -7.447 1.783 1.00 83.19 110 ALA A CA 1
ATOM 891 C C . ALA A 1 110 ? -1.046 -8.831 1.333 1.00 83.19 110 ALA A C 1
ATOM 893 O O . ALA A 1 110 ? -1.761 -8.911 0.332 1.00 83.19 110 ALA A O 1
ATOM 894 N N . ASP A 1 111 ? -0.724 -9.896 2.068 1.00 80.31 111 ASP A N 1
ATOM 895 C CA . ASP A 1 111 ? -1.100 -11.264 1.697 1.00 80.31 111 ASP A CA 1
ATOM 896 C C . ASP A 1 111 ? -2.597 -11.534 1.905 1.00 80.31 111 ASP A C 1
ATOM 898 O O . ASP A 1 111 ? -3.207 -12.277 1.141 1.00 80.31 111 ASP A O 1
ATOM 902 N N . ASP A 1 112 ? -3.232 -10.841 2.850 1.00 76.94 112 ASP A N 1
ATOM 903 C CA . ASP A 1 112 ? -4.667 -10.975 3.126 1.00 76.94 112 ASP A CA 1
ATOM 904 C C . ASP A 1 112 ? -5.550 -10.218 2.116 1.00 76.94 112 ASP A C 1
ATOM 906 O O . ASP A 1 112 ? -6.719 -10.551 1.918 1.00 76.94 112 ASP A O 1
ATOM 910 N N . ILE A 1 113 ? -5.005 -9.190 1.454 1.00 77.69 113 ILE A N 1
ATOM 911 C CA . ILE A 1 113 ? -5.717 -8.383 0.441 1.00 77.69 113 ILE A CA 1
ATOM 912 C C . ILE A 1 113 ? -5.721 -9.100 -0.927 1.00 77.69 113 ILE A C 1
ATOM 914 O O . ILE A 1 113 ? -6.494 -8.764 -1.827 1.00 77.69 113 ILE A O 1
ATOM 918 N N . ASN A 1 114 ? -4.854 -10.102 -1.104 1.00 66.94 114 ASN A N 1
ATOM 919 C CA . ASN A 1 114 ? -4.416 -10.600 -2.410 1.00 66.94 114 ASN A CA 1
ATOM 920 C C . ASN A 1 114 ? -5.452 -11.365 -3.239 1.00 66.94 114 ASN A C 1
ATOM 922 O O . ASN A 1 114 ? -5.230 -11.528 -4.443 1.00 66.94 114 ASN A O 1
ATOM 926 N N . ASN A 1 115 ? -6.545 -11.843 -2.640 1.00 68.62 115 ASN A N 1
ATOM 927 C CA . ASN A 1 115 ? -7.337 -12.920 -3.245 1.00 68.62 115 ASN A CA 1
ATOM 928 C C . ASN A 1 115 ? -7.955 -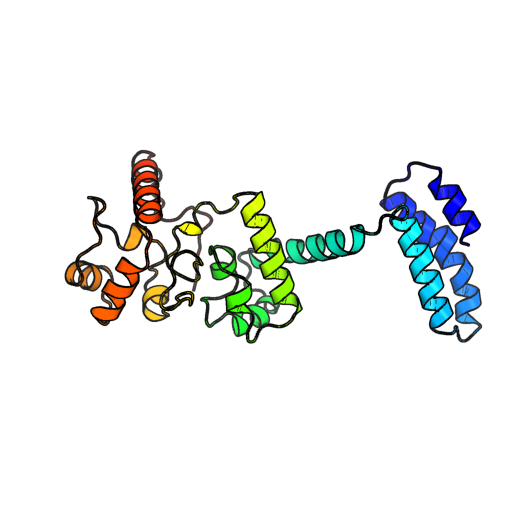12.557 -4.608 1.00 68.62 115 ASN A C 1
ATOM 930 O O . ASN A 1 115 ? -8.004 -13.416 -5.479 1.00 68.62 115 ASN A O 1
ATOM 934 N N . ASN A 1 116 ? -8.319 -11.289 -4.844 1.00 74.19 116 ASN A N 1
ATOM 935 C CA . ASN A 1 116 ? -8.970 -10.851 -6.094 1.00 74.19 116 ASN A CA 1
ATOM 936 C C . ASN A 1 116 ? -8.274 -9.657 -6.780 1.00 74.19 116 ASN A C 1
ATOM 938 O O . ASN A 1 116 ? -8.867 -8.996 -7.634 1.00 74.19 116 ASN A O 1
ATOM 942 N N . LEU A 1 117 ? -7.036 -9.331 -6.395 1.00 84.19 117 LEU A N 1
ATOM 943 C CA . LEU A 1 117 ? -6.369 -8.104 -6.837 1.00 84.19 117 LEU A CA 1
ATOM 944 C C . LEU A 1 117 ? -5.429 -8.346 -8.037 1.00 84.19 117 LEU A C 1
ATOM 946 O O . LEU A 1 117 ? -4.632 -9.290 -8.001 1.00 84.19 117 LEU A O 1
ATOM 950 N N . PRO A 1 118 ? -5.432 -7.479 -9.072 1.00 87.19 118 PRO A N 1
ATOM 951 C CA . PRO A 1 118 ? -4.456 -7.559 -10.158 1.00 87.19 118 PRO A CA 1
ATOM 952 C C . PRO A 1 118 ? -3.006 -7.501 -9.659 1.00 87.19 118 PRO A C 1
ATOM 954 O O . PRO A 1 118 ? -2.691 -6.743 -8.737 1.00 87.19 118 PRO A O 1
ATOM 957 N N . THR A 1 119 ? -2.104 -8.236 -10.325 1.00 87.50 119 THR A N 1
ATOM 958 C CA . THR A 1 119 ? -0.664 -8.346 -9.991 1.00 87.50 119 THR A CA 1
ATOM 959 C C . THR A 1 119 ? -0.005 -7.003 -9.698 1.00 87.50 119 THR A C 1
ATOM 961 O O . THR A 1 119 ? 0.717 -6.881 -8.712 1.00 87.50 119 THR A O 1
ATOM 964 N N . PHE A 1 120 ? -0.315 -5.983 -10.502 1.00 87.25 120 PHE A N 1
ATOM 965 C CA . PHE A 1 120 ? 0.171 -4.617 -10.324 1.00 87.25 120 PHE A CA 1
ATOM 966 C C . PHE A 1 120 ? -0.055 -4.078 -8.903 1.00 87.25 120 PHE A C 1
ATOM 968 O O . PHE A 1 120 ? 0.872 -3.559 -8.283 1.00 87.25 120 PHE A O 1
ATOM 975 N N . TYR A 1 121 ? -1.282 -4.187 -8.386 1.00 86.56 121 TYR A N 1
ATOM 976 C CA . TYR A 1 121 ? -1.630 -3.636 -7.078 1.00 86.56 121 TYR A CA 1
ATOM 977 C C . TYR A 1 121 ? -1.089 -4.504 -5.941 1.00 86.56 121 TYR A C 1
ATOM 979 O O . TYR A 1 121 ? -0.715 -3.967 -4.902 1.00 86.56 121 TYR A O 1
ATOM 987 N N . ARG A 1 122 ? -0.973 -5.822 -6.153 1.00 87.38 122 ARG A N 1
ATOM 988 C CA . ARG A 1 122 ? -0.339 -6.738 -5.190 1.00 87.38 122 ARG A CA 1
ATOM 989 C C . ARG A 1 122 ? 1.112 -6.341 -4.929 1.00 87.38 122 ARG A C 1
ATOM 991 O O . ARG A 1 122 ? 1.486 -6.068 -3.792 1.00 87.38 122 ARG A O 1
ATOM 998 N N . GLU A 1 123 ? 1.893 -6.197 -6.001 1.00 89.12 123 GLU A N 1
ATOM 999 C CA . GLU A 1 123 ? 3.286 -5.735 -5.930 1.00 89.12 123 GLU A CA 1
ATOM 1000 C C . GLU A 1 123 ? 3.385 -4.354 -5.270 1.00 89.12 123 GLU A C 1
ATOM 1002 O O . GLU A 1 123 ? 4.243 -4.122 -4.420 1.00 89.12 123 GLU A O 1
ATOM 1007 N N . LEU A 1 124 ? 2.486 -3.434 -5.637 1.00 90.19 124 LEU A N 1
ATOM 1008 C CA . LEU A 1 124 ? 2.439 -2.086 -5.075 1.00 90.19 124 LEU A CA 1
ATOM 1009 C C . LEU A 1 124 ? 2.283 -2.111 -3.547 1.00 90.19 124 LEU A C 1
ATOM 1011 O O . LEU A 1 124 ? 3.041 -1.438 -2.847 1.00 90.19 124 LEU A O 1
ATOM 1015 N N . PHE A 1 125 ? 1.319 -2.879 -3.031 1.00 89.12 125 PHE A N 1
ATOM 1016 C CA . PHE A 1 125 ? 1.045 -2.950 -1.596 1.00 89.12 125 PHE A CA 1
ATOM 1017 C C . PHE A 1 125 ? 2.158 -3.642 -0.817 1.00 89.12 125 PHE A C 1
ATOM 1019 O O . PHE A 1 125 ? 2.529 -3.133 0.243 1.00 89.12 125 PHE A O 1
ATOM 1026 N N . GLN A 1 126 ? 2.727 -4.724 -1.355 1.00 89.69 126 GLN A N 1
ATOM 1027 C CA . GLN A 1 126 ? 3.871 -5.421 -0.760 1.00 89.69 126 GLN A CA 1
ATOM 1028 C C . GLN A 1 126 ? 5.090 -4.497 -0.657 1.00 89.69 126 GLN A C 1
ATOM 1030 O O . GLN A 1 126 ? 5.668 -4.319 0.418 1.00 89.69 126 GLN A O 1
ATOM 1035 N N . TYR A 1 127 ? 5.452 -3.829 -1.757 1.00 90.12 127 TYR A N 1
ATOM 1036 C CA . TYR A 1 127 ? 6.574 -2.892 -1.767 1.00 90.12 127 TYR A CA 1
ATOM 1037 C C . TYR A 1 127 ? 6.358 -1.705 -0.834 1.00 90.12 127 TYR A C 1
ATOM 1039 O O . TYR A 1 127 ? 7.319 -1.215 -0.235 1.00 90.12 127 TYR A O 1
ATOM 1047 N N . PHE A 1 128 ? 5.115 -1.246 -0.698 1.00 89.38 128 PHE A N 1
ATOM 1048 C CA . PHE A 1 128 ? 4.792 -0.157 0.208 1.00 89.38 128 PHE A CA 1
ATOM 1049 C C . PHE A 1 128 ? 4.812 -0.571 1.676 1.00 89.38 128 PHE A C 1
ATOM 1051 O O . PHE A 1 128 ? 5.308 0.195 2.497 1.00 89.38 128 PHE A O 1
ATOM 1058 N N . GLN A 1 129 ? 4.332 -1.769 2.013 1.00 88.88 129 GLN A N 1
ATOM 1059 C CA . GLN A 1 129 ? 4.411 -2.309 3.372 1.00 88.88 129 GLN A CA 1
ATOM 1060 C C . GLN A 1 129 ? 5.877 -2.424 3.810 1.00 88.88 129 GLN A C 1
ATOM 1062 O O . GLN A 1 129 ? 6.253 -1.915 4.865 1.00 88.88 129 GLN A O 1
ATOM 1067 N N . GLU A 1 130 ? 6.743 -2.965 2.948 1.00 88.06 130 GLU A N 1
ATOM 1068 C CA . GLU A 1 130 ? 8.184 -3.023 3.213 1.00 88.06 130 GLU A CA 1
ATOM 1069 C C . GLU A 1 130 ? 8.790 -1.620 3.413 1.00 88.06 130 GLU A C 1
ATOM 1071 O O . GLU A 1 130 ? 9.619 -1.403 4.300 1.00 88.06 130 GLU A O 1
ATOM 1076 N N . PHE A 1 131 ? 8.362 -0.645 2.606 1.00 86.62 131 PHE A N 1
ATOM 1077 C CA . PHE A 1 131 ? 8.808 0.743 2.720 1.00 86.62 131 PHE A CA 1
ATOM 1078 C C . PHE A 1 131 ? 8.350 1.401 4.031 1.00 86.62 131 PHE A C 1
ATOM 1080 O O . PHE A 1 131 ? 9.156 2.055 4.698 1.00 86.62 131 PHE A O 1
ATOM 1087 N N . LYS A 1 132 ? 7.092 1.202 4.445 1.00 84.75 132 LYS A N 1
ATOM 1088 C CA . LYS A 1 132 ? 6.562 1.698 5.726 1.00 84.75 132 LYS A CA 1
ATOM 1089 C C . LYS A 1 132 ? 7.334 1.130 6.907 1.00 84.75 132 LYS A C 1
ATOM 1091 O O . LYS A 1 132 ? 7.748 1.889 7.778 1.00 84.75 132 LYS A O 1
ATOM 1096 N N . ASN A 1 133 ? 7.583 -0.178 6.903 1.00 83.50 133 ASN A N 1
ATOM 1097 C CA . ASN A 1 133 ? 8.267 -0.859 8.000 1.00 83.50 133 ASN A CA 1
ATOM 1098 C C . ASN A 1 133 ? 9.693 -0.326 8.196 1.00 83.50 133 ASN A C 1
ATOM 1100 O O . ASN A 1 133 ? 10.132 -0.132 9.328 1.00 83.50 133 ASN A O 1
ATOM 1104 N N . LYS A 1 134 ? 10.392 -0.009 7.098 1.00 84.81 134 LYS A N 1
ATOM 1105 C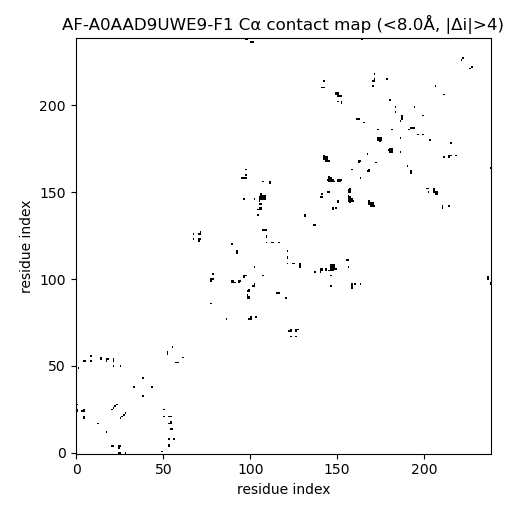 CA . LYS A 1 134 ? 11.747 0.568 7.135 1.00 84.81 134 LYS A CA 1
ATOM 1106 C C . LYS A 1 134 ? 11.774 2.026 7.585 1.00 84.81 134 LYS A C 1
ATOM 1108 O O . LYS A 1 134 ? 12.662 2.427 8.327 1.00 84.81 134 LYS A O 1
ATOM 1113 N N . THR A 1 135 ? 10.821 2.825 7.121 1.00 79.81 135 THR A N 1
ATOM 1114 C CA . THR A 1 135 ? 10.828 4.283 7.325 1.00 79.81 135 THR A CA 1
ATOM 1115 C C . THR A 1 135 ? 10.046 4.734 8.559 1.00 79.81 135 THR A C 1
ATOM 1117 O O . THR A 1 135 ? 10.163 5.887 8.965 1.00 79.81 135 THR A O 1
ATOM 1120 N N . LYS A 1 136 ? 9.229 3.850 9.150 1.00 73.69 136 LYS A N 1
ATOM 1121 C CA . LYS A 1 136 ? 8.265 4.153 10.225 1.00 73.69 136 LYS A CA 1
ATOM 1122 C C . LYS A 1 136 ? 7.312 5.312 9.877 1.00 73.69 136 LYS A C 1
ATOM 1124 O O . LYS A 1 136 ? 6.738 5.949 10.765 1.00 73.69 136 LYS A O 1
ATOM 1129 N N . ILE A 1 137 ? 7.124 5.580 8.581 1.00 66.81 137 ILE A N 1
ATOM 1130 C CA . ILE A 1 137 ? 6.171 6.571 8.075 1.00 66.81 137 ILE A CA 1
ATOM 1131 C C . ILE A 1 137 ? 4.758 6.076 8.410 1.00 66.81 137 ILE A C 1
ATOM 1133 O O . ILE A 1 137 ? 4.447 4.901 8.238 1.00 66.81 137 ILE A O 1
ATOM 1137 N N . PHE A 1 138 ? 3.908 6.982 8.902 1.00 68.38 138 PHE A N 1
ATOM 1138 C CA . PHE A 1 138 ? 2.578 6.680 9.452 1.00 68.38 138 PHE A CA 1
ATOM 1139 C C . PHE A 1 138 ? 2.591 5.869 10.756 1.00 68.38 138 PHE A C 1
ATOM 1141 O O . PHE A 1 138 ? 1.863 4.892 10.902 1.00 68.38 138 PHE A O 1
ATOM 1148 N N . SER A 1 139 ? 3.313 6.347 11.775 1.00 66.69 139 SER A N 1
ATOM 1149 C CA . SER A 1 139 ? 3.285 5.769 13.135 1.00 66.69 139 SER A CA 1
ATOM 1150 C C . SER A 1 139 ? 1.886 5.662 13.765 1.00 66.69 139 SER A C 1
ATOM 1152 O O . SER A 1 139 ? 1.715 4.998 14.784 1.00 66.69 139 SER A O 1
ATOM 1154 N N . TYR A 1 140 ? 0.882 6.337 13.197 1.00 71.50 140 TYR A N 1
ATOM 1155 C CA . TYR A 1 140 ? -0.512 6.250 13.622 1.00 71.50 140 TYR A CA 1
ATOM 1156 C C . TYR A 1 140 ? -1.312 5.127 12.950 1.00 71.50 140 TYR A C 1
ATOM 1158 O O . TYR A 1 140 ? -2.394 4.809 13.434 1.00 71.50 140 TYR A O 1
ATOM 1166 N N . GLY A 1 141 ? -0.804 4.518 11.872 1.00 72.88 141 GLY A N 1
ATOM 1167 C CA . GLY A 1 141 ? -1.492 3.440 11.157 1.00 72.88 141 GLY A CA 1
ATOM 1168 C C . GLY A 1 141 ? -1.785 2.234 12.052 1.00 72.88 141 GLY A C 1
ATOM 1169 O O . GLY A 1 141 ? -2.828 1.605 11.915 1.00 72.88 141 GLY A O 1
ATOM 1170 N N . ASN A 1 142 ? -0.928 1.994 13.048 1.00 78.19 142 ASN A N 1
ATOM 1171 C CA . ASN A 1 142 ? -1.099 0.943 14.054 1.00 78.19 142 ASN A CA 1
ATOM 1172 C C . ASN A 1 142 ? -2.288 1.185 14.995 1.00 78.19 142 ASN A C 1
ATOM 1174 O O . ASN A 1 142 ? -2.761 0.244 15.624 1.00 78.19 142 ASN A O 1
ATOM 1178 N N . PHE A 1 143 ? -2.760 2.431 15.110 1.00 81.56 143 PHE A N 1
ATOM 1179 C CA . PHE A 1 143 ? -3.921 2.786 15.930 1.00 81.56 143 PHE A CA 1
ATOM 1180 C C . PHE A 1 143 ? -5.228 2.775 15.141 1.00 81.56 143 PHE A C 1
ATOM 1182 O O . PHE A 1 143 ? -6.284 2.998 15.731 1.00 81.56 143 PHE A O 1
ATOM 1189 N N . LEU A 1 144 ? -5.182 2.546 13.825 1.00 85.56 144 LEU A N 1
ATOM 1190 C CA . LEU A 1 144 ? -6.393 2.367 13.037 1.00 85.56 144 LEU A CA 1
ATOM 1191 C C . LEU A 1 144 ? -7.004 1.004 13.364 1.00 85.56 144 LEU A C 1
ATOM 1193 O O . LEU A 1 144 ? -6.321 -0.018 13.361 1.00 85.56 144 LEU A O 1
ATOM 1197 N N . LEU A 1 145 ? -8.308 0.993 13.626 1.00 84.62 145 LEU A N 1
ATOM 1198 C CA . LEU A 1 145 ? -9.060 -0.215 13.971 1.00 84.62 145 LEU A CA 1
ATOM 1199 C C . LEU A 1 145 ? -9.272 -1.148 12.774 1.00 84.62 145 LEU A C 1
ATOM 1201 O O . LEU A 1 145 ? -9.574 -2.324 12.952 1.00 84.62 145 LEU A O 1
ATOM 1205 N N . ARG A 1 146 ? -9.203 -0.613 11.552 1.00 82.56 146 ARG A N 1
ATOM 1206 C CA . ARG A 1 146 ? -9.591 -1.312 10.320 1.00 82.56 146 ARG A CA 1
ATOM 1207 C C . ARG A 1 146 ? -8.391 -1.601 9.435 1.00 82.56 146 ARG A C 1
ATOM 1209 O O . ARG A 1 146 ? -7.484 -0.774 9.348 1.00 82.56 146 ARG A O 1
ATOM 1216 N N . ASN A 1 147 ? -8.449 -2.740 8.740 1.00 82.50 147 ASN A N 1
ATOM 1217 C CA . ASN A 1 147 ? -7.364 -3.264 7.902 1.00 82.50 147 ASN A CA 1
ATOM 1218 C C . ASN A 1 147 ? -6.009 -3.239 8.632 1.00 82.50 147 ASN A C 1
ATOM 1220 O O . ASN A 1 147 ? -5.028 -2.713 8.109 1.00 82.50 147 ASN A O 1
ATOM 1224 N N . ASN A 1 148 ? -5.995 -3.721 9.876 1.00 84.69 148 ASN A N 1
ATOM 1225 C CA . ASN A 1 148 ? -4.812 -3.726 10.720 1.00 84.69 148 ASN A CA 1
ATOM 1226 C C . ASN A 1 148 ? -4.391 -5.169 11.003 1.00 84.69 148 ASN A C 1
ATOM 1228 O O . ASN A 1 148 ? -5.156 -5.925 11.592 1.00 84.69 148 ASN A O 1
ATOM 1232 N N . GLU A 1 149 ? -3.177 -5.529 10.605 1.00 84.00 149 GLU A N 1
ATOM 1233 C CA . GLU A 1 149 ? -2.570 -6.844 10.826 1.00 84.00 149 GLU A CA 1
ATOM 1234 C C . GLU A 1 149 ? -2.488 -7.198 12.319 1.00 84.00 149 GLU A C 1
ATOM 1236 O O . GLU A 1 149 ? -2.629 -8.356 12.699 1.00 84.00 149 GLU A O 1
ATOM 1241 N N . ALA A 1 150 ? -2.331 -6.196 13.189 1.00 83.25 150 ALA A N 1
ATOM 1242 C CA . ALA A 1 150 ? -2.256 -6.407 14.631 1.00 83.25 150 ALA A CA 1
ATOM 1243 C C . ALA A 1 150 ? -3.630 -6.604 15.299 1.00 83.25 150 ALA A C 1
ATOM 1245 O O . ALA A 1 150 ? -3.682 -6.971 16.469 1.00 83.25 150 ALA A O 1
ATOM 1246 N N . ILE A 1 151 ? -4.730 -6.319 14.590 1.00 84.31 151 ILE A N 1
ATOM 1247 C CA . ILE A 1 151 ? -6.104 -6.410 15.103 1.00 84.31 151 ILE A CA 1
ATOM 1248 C C . ILE A 1 151 ? -6.884 -7.331 14.165 1.00 84.31 151 ILE A C 1
ATOM 1250 O O . ILE A 1 151 ? -7.546 -6.887 13.221 1.00 84.31 151 ILE A O 1
ATOM 1254 N N . THR A 1 152 ? -6.782 -8.632 14.419 1.00 83.94 152 THR A N 1
ATOM 1255 C CA . THR A 1 152 ? -7.446 -9.669 13.623 1.00 83.94 152 THR A CA 1
ATOM 1256 C C . THR A 1 152 ? -8.452 -10.437 14.469 1.00 83.94 152 THR A C 1
ATOM 1258 O O . THR A 1 152 ? -8.223 -10.713 15.644 1.00 83.94 152 THR A O 1
ATOM 1261 N N . ILE A 1 153 ? -9.586 -10.788 13.864 1.00 80.06 153 ILE A N 1
ATOM 1262 C CA . ILE A 1 153 ? -10.527 -11.772 14.415 1.00 80.06 153 ILE A CA 1
ATOM 1263 C C . ILE A 1 153 ? -10.446 -12.976 13.487 1.00 80.06 153 ILE A C 1
ATOM 1265 O O . ILE A 1 153 ? -10.505 -12.815 12.269 1.00 80.06 153 ILE A O 1
ATOM 1269 N N . GLU A 1 154 ? -10.240 -14.168 14.051 1.00 77.19 154 GLU A N 1
ATOM 1270 C CA . GLU A 1 154 ? -10.103 -15.413 13.276 1.00 77.19 154 GLU A CA 1
ATOM 1271 C C . GLU A 1 154 ? -9.033 -15.320 12.167 1.00 77.19 154 GLU A C 1
ATOM 1273 O O . GLU A 1 154 ? -9.214 -15.817 11.057 1.00 77.19 154 GLU A O 1
ATOM 1278 N N . LYS A 1 155 ? -7.905 -14.648 12.460 1.00 77.12 155 LYS A N 1
ATOM 1279 C CA . LYS A 1 155 ? -6.787 -14.395 11.526 1.00 77.12 155 LYS A CA 1
ATOM 1280 C C . LYS A 1 155 ? -7.148 -13.561 10.287 1.00 77.12 155 LYS A C 1
ATOM 1282 O O . LYS A 1 155 ? -6.358 -13.504 9.354 1.00 77.12 155 LYS A O 1
ATOM 1287 N N . LYS A 1 156 ? -8.304 -12.890 10.264 1.00 76.75 156 LYS A N 1
ATOM 1288 C CA . LYS A 1 156 ? -8.695 -11.982 9.178 1.00 76.75 156 LYS A CA 1
ATOM 1289 C C . LYS A 1 156 ? -8.743 -10.537 9.655 1.00 76.75 156 LYS A C 1
ATOM 1291 O O . LYS A 1 156 ? -9.225 -10.229 10.748 1.00 76.75 156 LYS A O 1
ATOM 1296 N N . MET A 1 157 ? -8.261 -9.636 8.802 1.00 79.69 157 MET A N 1
ATOM 1297 C CA . MET A 1 157 ? -8.372 -8.197 9.026 1.00 79.69 157 MET A CA 1
ATOM 1298 C C . MET A 1 157 ? -9.831 -7.733 8.968 1.00 79.69 157 MET A C 1
ATOM 1300 O O . MET A 1 157 ? -10.620 -8.169 8.130 1.00 79.69 157 MET A O 1
ATOM 1304 N N . LEU A 1 158 ? -10.176 -6.787 9.840 1.00 79.12 158 LEU A N 1
ATOM 1305 C CA . LEU A 1 158 ? -11.551 -6.327 9.998 1.00 79.12 158 LEU A CA 1
ATOM 1306 C C . LEU A 1 158 ? -11.875 -5.091 9.168 1.00 79.12 158 LEU A C 1
ATOM 1308 O O . LEU A 1 158 ? -11.215 -4.053 9.278 1.00 79.12 158 LEU A O 1
ATOM 1312 N N . PHE A 1 159 ? -12.999 -5.160 8.454 1.00 79.38 159 PHE A N 1
ATOM 1313 C CA . PHE A 1 159 ? -13.630 -3.999 7.840 1.00 79.38 159 PHE A CA 1
ATOM 1314 C C . PHE A 1 159 ? -15.160 -4.034 7.983 1.00 79.38 159 PHE A C 1
ATOM 1316 O O . PHE A 1 159 ? -15.862 -4.708 7.233 1.00 79.38 159 PHE A O 1
ATOM 1323 N N . TRP A 1 160 ? -15.702 -3.277 8.946 1.00 82.06 160 TRP A N 1
ATOM 1324 C CA . TRP A 1 160 ? -17.153 -3.105 9.108 1.00 82.06 160 TRP A CA 1
ATOM 1325 C C . TRP A 1 160 ? -17.608 -1.764 8.536 1.00 82.06 160 TRP A C 1
ATOM 1327 O O . TRP A 1 160 ? -17.348 -0.709 9.122 1.00 82.06 160 TRP A O 1
ATOM 1337 N N . LYS A 1 161 ? -18.346 -1.813 7.418 1.00 81.75 161 LYS A N 1
ATOM 1338 C CA . LYS A 1 161 ? -18.875 -0.626 6.719 1.00 81.75 161 LYS A CA 1
ATOM 1339 C C . LYS A 1 161 ? -19.713 0.277 7.631 1.00 81.75 161 LYS A C 1
ATOM 1341 O O . LYS A 1 161 ? -19.593 1.495 7.565 1.00 81.75 161 LYS A O 1
ATOM 1346 N N . SER A 1 162 ? -20.513 -0.307 8.525 1.00 83.81 162 SER A N 1
ATOM 1347 C CA . SER A 1 162 ? -21.373 0.438 9.457 1.00 83.81 162 SER A CA 1
ATOM 1348 C C . SER A 1 162 ? -20.583 1.363 10.389 1.00 83.81 162 SER A C 1
ATOM 1350 O O . SER A 1 162 ? -20.978 2.508 10.601 1.00 83.81 162 SER A O 1
ATOM 1352 N N . TRP A 1 163 ? -19.440 0.901 10.898 1.00 84.12 163 TRP A N 1
ATOM 1353 C CA . TRP A 1 163 ? -18.567 1.696 11.766 1.00 84.12 163 TRP A CA 1
ATOM 1354 C C . TRP A 1 163 ? -17.744 2.698 10.957 1.00 84.12 163 TRP A C 1
ATOM 1356 O O . TRP A 1 163 ? -17.552 3.833 11.391 1.00 84.12 163 TRP A O 1
ATOM 1366 N N . PHE A 1 164 ? -17.296 2.292 9.765 1.00 83.69 164 PHE A N 1
ATOM 1367 C CA . PHE A 1 164 ? -16.546 3.151 8.851 1.00 83.69 164 PHE A CA 1
ATOM 1368 C C . PHE A 1 164 ? -17.359 4.390 8.445 1.00 83.69 164 PHE A C 1
ATOM 1370 O O . PHE A 1 164 ? -16.880 5.515 8.570 1.00 83.69 164 PHE A O 1
ATOM 1377 N N . ASN A 1 165 ? -18.631 4.206 8.080 1.00 83.31 165 ASN A N 1
ATOM 1378 C CA . ASN A 1 165 ? -19.540 5.300 7.714 1.00 83.31 165 ASN A CA 1
ATOM 1379 C C . ASN A 1 165 ? -19.803 6.271 8.876 1.00 83.31 165 ASN A C 1
ATOM 1381 O O . ASN A 1 165 ? -20.084 7.449 8.666 1.00 83.31 165 ASN A O 1
ATOM 1385 N N . LYS A 1 166 ? -19.683 5.786 10.115 1.00 84.06 166 LYS A N 1
ATOM 1386 C CA . LYS A 1 166 ? -19.829 6.573 11.346 1.00 84.06 166 LYS A CA 1
ATOM 1387 C C . LYS A 1 166 ? -18.517 7.213 11.809 1.00 84.06 166 LYS A C 1
ATOM 1389 O O . LYS A 1 166 ? -18.486 7.816 12.876 1.00 84.06 166 LYS A O 1
ATOM 1394 N N . LYS A 1 167 ? -17.465 7.129 10.983 1.00 83.75 167 LYS A N 1
ATOM 1395 C CA . LYS A 1 167 ? -16.137 7.725 11.196 1.00 83.75 167 LYS A CA 1
ATOM 1396 C C . LYS A 1 167 ? -15.414 7.206 12.441 1.00 83.75 167 LYS A C 1
ATOM 1398 O O . LYS A 1 167 ? -14.638 7.932 13.054 1.00 83.75 167 LYS A O 1
ATOM 1403 N N . ILE A 1 168 ? -15.655 5.943 12.796 1.00 84.44 168 ILE A N 1
ATOM 1404 C CA . ILE A 1 168 ? -14.928 5.254 13.867 1.00 84.44 168 ILE A CA 1
ATOM 1405 C C . ILE A 1 168 ? -13.685 4.626 13.245 1.00 84.44 168 ILE A C 1
ATOM 1407 O O . ILE A 1 168 ? -13.759 3.554 12.632 1.00 84.44 168 ILE A O 1
ATOM 1411 N N . PHE A 1 169 ? -12.553 5.314 13.361 1.00 83.00 169 PHE A N 1
ATOM 1412 C CA . PHE A 1 169 ? -11.319 4.914 12.685 1.00 83.00 169 PHE A CA 1
ATOM 1413 C C . PHE A 1 169 ? -10.237 4.477 13.661 1.00 83.00 169 PHE A C 1
ATOM 1415 O O . PHE A 1 169 ? -9.482 3.562 13.336 1.00 83.00 169 PHE A O 1
ATOM 1422 N N . PHE A 1 170 ? -10.166 5.092 14.839 1.00 84.75 170 PHE A N 1
ATOM 1423 C CA . PHE A 1 170 ? -9.036 4.961 15.747 1.00 84.75 170 PHE A CA 1
ATOM 1424 C C . PHE A 1 170 ? -9.388 4.216 17.035 1.00 84.75 170 PHE A C 1
ATOM 1426 O O . PHE A 1 170 ? -10.514 4.288 17.520 1.00 84.75 170 PHE A O 1
ATOM 1433 N N . ILE A 1 171 ? -8.395 3.557 17.644 1.00 84.75 171 ILE A N 1
ATOM 1434 C CA . ILE A 1 171 ? -8.529 2.960 18.985 1.00 84.75 171 ILE A CA 1
ATOM 1435 C C . ILE A 1 171 ? -8.920 4.031 20.013 1.00 84.75 171 ILE A C 1
ATOM 1437 O O . ILE A 1 171 ? -9.687 3.758 20.924 1.00 84.75 171 ILE A O 1
ATOM 1441 N N . GLN A 1 172 ? -8.461 5.274 19.859 1.00 84.31 172 GLN A N 1
ATOM 1442 C CA . GLN A 1 172 ? -8.843 6.361 20.762 1.00 84.31 172 GLN A CA 1
ATOM 1443 C C . GLN A 1 172 ? -10.350 6.674 20.730 1.00 84.31 172 GLN A C 1
ATOM 1445 O O . GLN A 1 172 ? -10.892 7.142 21.727 1.00 84.31 172 GLN A O 1
ATOM 1450 N N . ASP A 1 173 ? -11.051 6.396 19.624 1.00 84.44 173 ASP A N 1
ATOM 1451 C CA . ASP A 1 173 ? -12.478 6.721 19.486 1.00 84.44 173 ASP A CA 1
ATOM 1452 C C . ASP A 1 173 ? -13.365 5.873 20.420 1.00 84.44 173 ASP A C 1
ATOM 1454 O O . ASP A 1 173 ? -14.448 6.316 20.824 1.00 84.44 173 ASP A O 1
ATOM 1458 N N . ILE A 1 174 ? -12.889 4.674 20.776 1.00 86.56 174 ILE A N 1
ATOM 1459 C CA . ILE A 1 174 ? -13.575 3.667 21.604 1.00 86.56 174 ILE A CA 1
ATOM 1460 C C . ILE A 1 174 ? -13.106 3.652 23.068 1.00 86.56 174 ILE A C 1
ATOM 1462 O O . ILE A 1 174 ? -13.599 2.842 23.852 1.00 86.56 174 ILE A O 1
ATOM 1466 N N . LEU A 1 175 ? -12.158 4.519 23.435 1.00 85.75 175 LEU A N 1
ATOM 1467 C CA . LEU A 1 175 ? -11.659 4.653 24.802 1.00 85.75 175 LEU A CA 1
ATOM 1468 C C . LEU A 1 175 ? -12.358 5.806 25.539 1.00 85.75 175 LEU A C 1
ATOM 1470 O O . LEU A 1 175 ? -12.707 6.831 24.943 1.00 85.75 175 LEU A O 1
ATOM 1474 N N . SER A 1 176 ? -12.534 5.629 26.844 1.00 84.25 176 SER A N 1
ATOM 1475 C CA . SER A 1 176 ? -12.941 6.655 27.806 1.00 84.25 176 SER A CA 1
ATOM 1476 C C . SER A 1 176 ? -11.749 7.534 28.209 1.00 84.25 176 SER A C 1
ATOM 1478 O O . SER A 1 176 ? -10.594 7.194 27.938 1.00 84.25 176 SER A O 1
ATOM 1480 N N . GLY A 1 177 ? -12.016 8.664 28.876 1.00 75.31 177 GLY A N 1
ATOM 1481 C CA . GLY A 1 177 ? -10.973 9.575 29.377 1.00 75.31 177 GLY A CA 1
ATOM 1482 C C . GLY A 1 177 ? -9.967 8.895 30.312 1.00 75.31 177 GLY A C 1
ATOM 1483 O O . GLY A 1 177 ? -8.783 9.215 30.276 1.00 75.31 177 GLY A O 1
ATOM 1484 N N . ASP A 1 178 ? -10.424 7.878 31.041 1.00 75.94 178 ASP A N 1
ATOM 1485 C CA . ASP A 1 178 ? -9.627 7.111 32.004 1.00 75.94 178 ASP A CA 1
ATOM 1486 C C . ASP A 1 178 ? -8.794 5.991 31.354 1.00 75.94 178 ASP A C 1
ATOM 1488 O O . ASP A 1 178 ? -8.094 5.245 32.033 1.00 75.94 178 ASP A O 1
ATOM 1492 N N . GLY A 1 179 ? -8.873 5.829 30.028 1.00 78.00 179 GLY A N 1
ATOM 1493 C CA . GLY A 1 179 ? -8.136 4.797 29.293 1.00 78.00 179 GLY A CA 1
ATOM 1494 C C . GLY A 1 179 ? -8.786 3.414 29.282 1.00 78.00 179 GLY A C 1
ATOM 1495 O O . GLY A 1 179 ? -8.234 2.477 28.698 1.00 78.00 179 GLY A O 1
ATOM 1496 N N . ASN A 1 180 ? -9.966 3.262 29.879 1.00 86.06 180 ASN A N 1
ATOM 1497 C CA . ASN A 1 180 ? -10.792 2.065 29.734 1.00 86.06 180 ASN A CA 1
ATOM 1498 C C . ASN A 1 180 ? -11.572 2.081 28.415 1.00 86.06 180 ASN A C 1
ATOM 1500 O O . ASN A 1 180 ? -11.729 3.128 27.794 1.00 86.06 180 ASN A O 1
ATOM 1504 N N . PHE A 1 181 ? -12.005 0.909 27.946 1.00 87.19 181 PHE A N 1
ATOM 1505 C CA . PHE A 1 181 ? -12.937 0.860 26.818 1.00 87.19 181 PHE A CA 1
ATOM 1506 C C . PHE A 1 181 ? -14.296 1.384 27.282 1.00 87.19 181 PHE A C 1
ATOM 1508 O O . PHE A 1 181 ? -14.677 1.135 28.42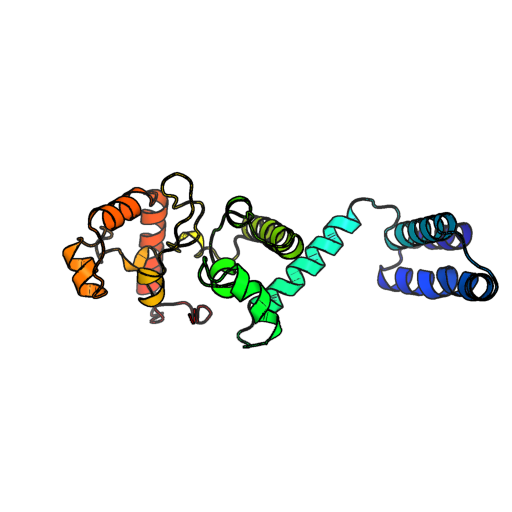5 1.00 87.19 181 PHE A O 1
ATOM 1515 N N . LEU A 1 182 ? -14.998 2.101 26.403 1.00 86.06 182 LEU A N 1
ATOM 1516 C CA . LEU A 1 182 ? -16.380 2.513 26.658 1.00 86.06 182 LEU A CA 1
ATOM 1517 C C . LEU A 1 182 ? -17.236 1.282 26.972 1.00 86.06 182 LEU A C 1
ATOM 1519 O O . LEU A 1 182 ? -16.993 0.198 26.443 1.00 86.06 182 LEU A O 1
ATOM 1523 N N . THR A 1 183 ? -18.269 1.430 27.790 1.00 88.94 183 THR A N 1
ATOM 1524 C CA . THR A 1 183 ? -19.263 0.358 27.892 1.00 88.94 183 THR A CA 1
ATOM 1525 C C . THR A 1 183 ? -20.028 0.234 26.571 1.00 88.94 183 THR A C 1
ATOM 1527 O O . THR A 1 183 ? -20.040 1.144 25.733 1.00 88.94 183 THR A O 1
ATOM 1530 N N . PHE A 1 184 ? -20.677 -0.910 26.347 1.00 87.69 184 PHE A N 1
ATOM 1531 C CA . PHE A 1 184 ? -21.466 -1.110 25.131 1.00 87.69 184 PHE A CA 1
ATOM 1532 C C . PHE A 1 184 ? -22.572 -0.051 24.985 1.00 87.69 184 PHE A C 1
ATOM 1534 O O . PHE A 1 184 ? -22.776 0.479 23.892 1.00 87.69 184 PHE A O 1
ATOM 1541 N N . GLU A 1 185 ? -23.223 0.317 26.089 1.00 86.75 185 GLU A N 1
ATOM 1542 C CA . GLU A 1 185 ? -24.255 1.358 26.128 1.00 86.75 185 GLU A CA 1
ATOM 1543 C C . GLU A 1 185 ? -23.682 2.741 25.803 1.00 86.75 185 GLU A C 1
ATOM 1545 O O . GLU A 1 185 ? -24.206 3.445 24.938 1.00 86.75 185 GLU A O 1
ATOM 1550 N N . GLU A 1 186 ? -22.556 3.117 26.417 1.00 88.25 186 GLU A N 1
ATOM 1551 C CA . GLU A 1 186 ? -21.861 4.375 26.124 1.00 88.25 186 GLU A CA 1
ATOM 1552 C C . GLU A 1 186 ? -21.449 4.468 24.653 1.00 88.25 186 GLU A C 1
ATOM 1554 O O . GLU A 1 186 ? -21.632 5.503 24.008 1.00 88.25 186 GLU A O 1
ATOM 1559 N N . PHE A 1 187 ? -20.918 3.378 24.097 1.00 88.38 187 PHE A N 1
ATOM 1560 C CA . PHE A 1 187 ? -20.527 3.309 22.695 1.00 88.38 187 PHE A CA 1
ATOM 1561 C C . PHE A 1 187 ? -21.733 3.479 21.760 1.00 88.38 187 PHE A C 1
ATOM 1563 O O . PHE A 1 187 ? -21.680 4.275 20.812 1.00 88.38 187 PHE A O 1
ATOM 1570 N N . GLN A 1 188 ? -22.835 2.774 22.033 1.00 88.44 188 GLN A N 1
ATOM 1571 C CA . GLN A 1 188 ? -24.067 2.898 21.257 1.00 88.44 188 GLN A CA 1
ATOM 1572 C C . GLN A 1 188 ? -24.643 4.313 21.331 1.00 88.44 188 GLN A C 1
ATOM 1574 O O . GLN A 1 188 ? -25.000 4.871 20.290 1.00 88.44 188 GLN A O 1
ATOM 1579 N N . ASN A 1 189 ? -24.664 4.918 22.518 1.00 87.25 189 ASN A N 1
ATOM 1580 C CA . ASN A 1 189 ? -25.152 6.279 22.730 1.00 87.25 189 ASN A CA 1
ATOM 1581 C C . ASN A 1 189 ? -24.280 7.315 22.006 1.00 87.25 189 ASN A C 1
ATOM 1583 O O . ASN A 1 189 ? -24.800 8.203 21.325 1.00 87.25 189 ASN A O 1
ATOM 1587 N N . LYS A 1 190 ? -22.950 7.163 22.070 1.00 87.44 190 LYS A N 1
ATOM 1588 C CA . LYS A 1 190 ? -21.979 8.080 21.453 1.00 87.44 190 LYS A CA 1
ATOM 1589 C C . LYS A 1 190 ? -22.061 8.092 19.927 1.00 87.44 190 LYS A C 1
ATOM 1591 O O . LYS A 1 190 ? -22.041 9.162 19.321 1.00 87.44 190 LYS A O 1
ATOM 1596 N N . PHE A 1 191 ? -22.151 6.923 19.292 1.00 84.94 191 PHE A N 1
ATOM 1597 C CA . PHE A 1 191 ? -22.106 6.817 17.825 1.00 84.94 191 PHE A CA 1
ATOM 1598 C C . PHE A 1 191 ? -23.476 6.592 17.168 1.00 84.94 191 PHE A C 1
ATOM 1600 O O . PHE A 1 191 ? -23.603 6.670 15.937 1.00 84.94 191 PHE A O 1
ATOM 1607 N N . ARG A 1 192 ? -24.520 6.344 17.969 1.00 84.00 192 ARG A N 1
ATOM 1608 C CA . ARG A 1 192 ? -25.885 6.030 17.519 1.00 84.00 192 ARG A CA 1
ATOM 1609 C C . ARG A 1 192 ? -25.877 4.898 16.488 1.00 84.00 192 ARG A C 1
ATOM 1611 O O . ARG A 1 192 ? -26.323 5.079 15.349 1.00 84.00 192 ARG A O 1
ATOM 1618 N N . ILE A 1 193 ? -25.275 3.765 16.854 1.00 82.94 193 ILE A N 1
ATOM 1619 C CA . ILE A 1 193 ? -25.153 2.575 15.998 1.00 82.94 193 ILE A CA 1
ATOM 1620 C C . ILE A 1 193 ? -25.813 1.388 16.687 1.00 82.94 193 ILE A C 1
ATOM 1622 O O . ILE A 1 193 ? -25.428 1.016 17.790 1.00 82.94 193 ILE A O 1
ATOM 1626 N N . LYS A 1 194 ? -26.735 0.730 15.983 1.00 79.12 194 LYS A N 1
ATOM 1627 C CA . LYS A 1 194 ? -27.220 -0.597 16.366 1.00 79.12 194 LYS A CA 1
ATOM 1628 C C . LYS A 1 194 ? -26.169 -1.627 15.951 1.00 79.12 194 LYS A C 1
ATOM 1630 O O . LYS A 1 194 ? -26.012 -1.913 14.767 1.00 79.12 194 LYS A O 1
ATOM 1635 N N . THR A 1 195 ? -25.391 -2.114 16.910 1.00 78.44 195 THR A N 1
ATOM 1636 C CA . THR A 1 195 ? -24.388 -3.174 16.709 1.00 78.44 195 THR A CA 1
ATOM 1637 C C . THR A 1 195 ? -24.675 -4.344 17.622 1.00 78.44 195 THR A C 1
ATOM 1639 O O . THR A 1 195 ? -25.321 -4.175 18.647 1.00 78.44 195 THR A O 1
ATOM 1642 N N . ASN A 1 196 ? -24.222 -5.531 17.231 1.00 85.69 196 ASN A N 1
ATOM 1643 C CA . ASN A 1 196 ? -24.342 -6.720 18.060 1.00 85.69 196 ASN A CA 1
ATOM 1644 C C . ASN A 1 196 ? -23.317 -6.648 19.206 1.00 85.69 196 ASN A C 1
ATOM 1646 O O . ASN A 1 196 ? -22.145 -6.344 18.970 1.00 85.69 196 ASN A O 1
ATOM 1650 N N . TYR A 1 197 ? -23.772 -6.947 20.423 1.00 84.56 197 TYR A N 1
ATOM 1651 C CA . TYR A 1 197 ? -22.952 -7.018 21.631 1.00 84.56 197 TYR A CA 1
ATOM 1652 C C . TYR A 1 197 ? -21.702 -7.881 21.418 1.00 84.56 197 TYR A C 1
ATOM 1654 O O . TYR A 1 197 ? -20.587 -7.417 21.638 1.00 84.56 197 TYR A O 1
ATOM 1662 N N . LEU A 1 198 ? -21.854 -9.090 20.868 1.00 86.31 198 LEU A N 1
ATOM 1663 C CA . LEU A 1 198 ? -20.734 -10.005 20.647 1.00 86.31 198 LEU A CA 1
ATOM 1664 C C . LEU A 1 198 ? -19.670 -9.398 19.726 1.00 86.31 198 LEU A C 1
ATOM 1666 O O . LEU A 1 198 ? -18.482 -9.487 20.015 1.00 86.31 198 LEU A O 1
ATOM 1670 N N . HIS A 1 199 ? -20.092 -8.713 18.661 1.00 85.56 199 HIS A N 1
ATOM 1671 C CA . HIS A 1 199 ? -19.161 -8.085 17.721 1.00 85.56 199 HIS A CA 1
ATOM 1672 C C . HIS A 1 199 ? -18.347 -6.983 18.402 1.00 85.56 199 HIS A C 1
ATOM 1674 O O . HIS A 1 199 ? -17.151 -6.844 18.152 1.00 85.56 199 HIS A O 1
ATOM 1680 N N . TYR A 1 200 ? -18.979 -6.207 19.285 1.00 88.31 200 TYR A N 1
ATOM 1681 C CA . TYR A 1 200 ? -18.287 -5.180 20.053 1.00 88.31 200 TYR A CA 1
ATOM 1682 C C . TYR A 1 200 ? -17.182 -5.790 20.929 1.00 88.31 200 TYR A C 1
ATOM 1684 O O . TYR A 1 200 ? -16.021 -5.395 20.814 1.00 88.31 200 TYR A O 1
ATOM 1692 N N . PHE A 1 201 ? -17.513 -6.801 21.736 1.00 87.50 201 PHE A N 1
ATOM 1693 C CA . PHE A 1 201 ? -16.546 -7.436 22.638 1.00 87.50 201 PHE A CA 1
ATOM 1694 C C . PHE A 1 201 ? -15.462 -8.225 21.903 1.00 87.50 201 PHE A C 1
ATOM 1696 O O . PHE A 1 201 ? -14.305 -8.169 22.312 1.00 87.50 201 PHE A O 1
ATOM 1703 N N . GLN A 1 202 ? -15.788 -8.879 20.785 1.00 88.44 202 GLN A N 1
ATOM 1704 C CA . GLN A 1 202 ? -14.792 -9.531 19.932 1.00 88.44 202 GLN A CA 1
ATOM 1705 C C . GLN A 1 202 ? -13.732 -8.540 19.440 1.00 88.44 202 GLN A C 1
ATOM 1707 O O . GLN A 1 202 ? -12.543 -8.850 19.466 1.00 88.44 202 GLN A O 1
ATOM 1712 N N . LEU A 1 203 ? -14.135 -7.328 19.038 1.00 87.00 203 LEU A N 1
ATOM 1713 C CA . LEU A 1 203 ? -13.178 -6.296 18.640 1.00 87.00 203 LEU A CA 1
ATOM 1714 C C . LEU A 1 203 ? -12.328 -5.828 19.823 1.00 87.00 203 LEU A C 1
ATOM 1716 O O . LEU A 1 203 ? -11.123 -5.673 19.663 1.00 87.00 203 LEU A O 1
ATOM 1720 N N . MET A 1 204 ? -12.935 -5.596 20.991 1.00 86.69 204 MET A N 1
ATOM 1721 C CA . MET A 1 204 ? -12.184 -5.163 22.177 1.00 86.69 204 MET A CA 1
ATOM 1722 C C . MET A 1 204 ? -11.141 -6.207 22.587 1.00 86.69 204 MET A C 1
ATOM 1724 O O . MET A 1 204 ? -10.010 -5.844 22.903 1.00 86.69 204 MET A O 1
ATOM 1728 N N . ALA A 1 205 ? -11.499 -7.492 22.525 1.00 86.69 205 ALA A N 1
ATOM 1729 C CA . ALA A 1 205 ? -10.599 -8.604 22.812 1.00 86.69 205 ALA A CA 1
ATOM 1730 C C . ALA A 1 205 ? -9.479 -8.749 21.767 1.00 86.69 205 ALA A C 1
ATOM 1732 O O . ALA A 1 205 ? -8.359 -9.112 22.114 1.00 86.69 205 ALA A O 1
ATOM 1733 N N . ALA A 1 206 ? -9.758 -8.433 20.499 1.00 88.62 206 ALA A N 1
ATOM 1734 C CA . ALA A 1 206 ? -8.776 -8.493 19.418 1.00 88.62 206 ALA A CA 1
ATOM 1735 C C . ALA A 1 206 ? -7.719 -7.375 19.474 1.00 88.62 206 ALA A C 1
ATOM 1737 O O . ALA A 1 206 ? -6.726 -7.451 18.754 1.00 88.62 206 ALA A O 1
ATOM 1738 N N . ILE A 1 207 ? -7.917 -6.323 20.280 1.00 88.56 207 ILE A N 1
ATOM 1739 C CA . ILE A 1 207 ? -6.957 -5.219 20.412 1.00 88.56 207 ILE A CA 1
ATOM 1740 C C . ILE A 1 207 ? -5.874 -5.594 21.440 1.00 88.56 207 ILE A C 1
ATOM 1742 O O . ILE A 1 207 ? -6.179 -5.722 22.627 1.00 88.56 207 ILE A O 1
ATOM 1746 N N . PRO A 1 208 ? -4.589 -5.672 21.042 1.00 87.94 208 PRO A N 1
ATOM 1747 C CA . PRO A 1 208 ? -3.493 -5.927 21.971 1.00 87.94 208 PRO A CA 1
ATOM 1748 C C . PRO A 1 208 ? -3.378 -4.849 23.058 1.00 87.94 208 PRO A C 1
ATOM 1750 O O . PRO A 1 208 ? -3.448 -3.644 22.782 1.00 87.94 208 PRO A O 1
ATOM 1753 N N . SER A 1 209 ? -3.107 -5.272 24.294 1.00 84.50 209 SER A N 1
ATOM 1754 C CA . SER A 1 209 ? -2.949 -4.379 25.453 1.00 84.50 209 SER A CA 1
ATOM 1755 C C . SER A 1 209 ? -1.821 -3.353 25.264 1.00 84.50 209 SER A C 1
ATOM 1757 O O . SER A 1 209 ? -1.961 -2.195 25.663 1.00 84.50 209 SER A O 1
ATOM 1759 N N . ASP A 1 210 ? -0.742 -3.726 24.574 1.00 85.94 210 ASP A N 1
ATOM 1760 C CA . ASP A 1 210 ? 0.366 -2.823 24.242 1.00 85.94 210 ASP A CA 1
ATOM 1761 C C . ASP A 1 210 ? -0.049 -1.693 23.295 1.00 85.94 210 ASP A C 1
ATOM 1763 O O . ASP A 1 210 ? 0.379 -0.545 23.458 1.00 85.94 210 ASP A O 1
ATOM 1767 N N . LEU A 1 211 ? -0.898 -1.994 22.306 1.00 84.44 211 LEU A N 1
ATOM 1768 C CA . LEU A 1 211 ? -1.422 -0.983 21.387 1.00 84.44 211 LEU A CA 1
ATOM 1769 C C . LEU A 1 211 ? -2.378 -0.039 22.108 1.00 84.44 211 LEU A C 1
ATOM 1771 O O . LEU A 1 211 ? -2.300 1.169 21.888 1.00 84.44 211 LEU A O 1
ATOM 1775 N N . LYS A 1 212 ? -3.204 -0.562 23.021 1.00 84.56 212 LYS A N 1
ATOM 1776 C CA . LYS A 1 212 ? -4.071 0.246 23.887 1.00 84.56 212 LYS A CA 1
ATOM 1777 C C . LYS A 1 212 ? -3.260 1.243 24.726 1.00 84.56 212 LYS A C 1
ATOM 1779 O O . LYS A 1 212 ? -3.547 2.439 24.693 1.00 84.56 212 LYS A O 1
ATOM 1784 N N . LYS A 1 213 ? -2.198 0.788 25.405 1.00 84.56 213 LYS A N 1
ATOM 1785 C CA . LYS A 1 213 ? -1.305 1.658 26.201 1.00 84.56 213 LYS A CA 1
ATOM 1786 C C . LYS A 1 213 ? -0.655 2.747 25.341 1.00 84.56 213 LYS A C 1
ATOM 1788 O O . LYS A 1 213 ? -0.711 3.927 25.681 1.00 84.56 213 LYS A O 1
ATOM 1793 N N . LYS A 1 214 ? -0.093 2.375 24.184 1.00 84.19 214 LYS A N 1
ATOM 1794 C CA . LYS A 1 214 ? 0.522 3.328 23.240 1.00 84.19 214 LYS A CA 1
ATOM 1795 C C . LYS A 1 214 ? -0.489 4.341 22.692 1.00 84.19 214 LYS A C 1
ATOM 1797 O O . LYS A 1 214 ? 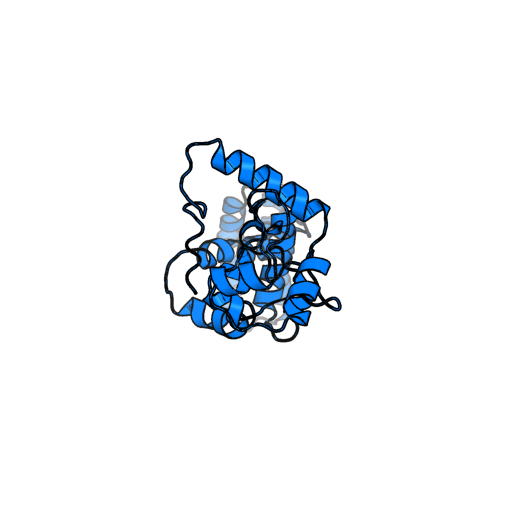-0.149 5.513 22.529 1.00 84.19 214 LYS A O 1
ATOM 1802 N N . ALA A 1 215 ? -1.718 3.905 22.419 1.00 80.94 215 ALA A N 1
ATOM 1803 C CA . ALA A 1 215 ? -2.792 4.767 21.939 1.00 80.94 215 ALA A CA 1
ATOM 1804 C C . ALA A 1 215 ? -3.176 5.830 22.981 1.00 80.94 215 ALA A C 1
ATOM 1806 O O . ALA A 1 215 ? -3.349 6.993 22.612 1.00 80.94 215 ALA A O 1
ATOM 1807 N N . MET A 1 216 ? -3.251 5.441 24.259 1.00 79.50 216 MET A N 1
ATOM 1808 C CA . MET A 1 216 ? -3.568 6.325 25.384 1.00 79.50 216 MET A CA 1
ATOM 1809 C C . MET A 1 216 ? -2.461 7.351 25.649 1.00 79.50 216 MET A C 1
ATOM 1811 O O . MET A 1 216 ? -2.741 8.544 25.740 1.00 79.50 216 MET A O 1
ATOM 1815 N N . LEU A 1 217 ? -1.196 6.919 25.683 1.00 78.25 217 LEU A N 1
ATOM 1816 C CA . LEU A 1 217 ? -0.048 7.820 25.860 1.00 78.25 217 LEU A CA 1
ATOM 1817 C C . LEU A 1 217 ? -0.019 8.922 24.790 1.00 78.25 217 LEU A C 1
ATOM 1819 O O . LEU A 1 217 ? 0.217 10.093 25.085 1.00 78.25 217 LEU A O 1
ATOM 1823 N N . LYS A 1 218 ? -0.322 8.561 23.538 1.00 72.88 218 LYS A N 1
ATOM 1824 C CA . LYS A 1 218 ? -0.355 9.510 22.420 1.00 72.88 218 LYS A CA 1
ATOM 1825 C C . LYS A 1 218 ? -1.561 10.455 22.475 1.00 72.88 218 LYS A C 1
ATOM 1827 O O . LYS A 1 218 ? -1.442 11.601 22.053 1.00 72.88 218 LYS A O 1
ATOM 1832 N N . TYR A 1 219 ? -2.695 9.995 23.009 1.00 67.19 219 TYR A N 1
ATOM 1833 C CA . TYR A 1 219 ? -3.888 10.819 23.233 1.00 67.19 219 TYR A CA 1
ATOM 1834 C C . TYR A 1 219 ? -3.636 11.904 24.289 1.00 67.19 219 TYR A C 1
ATOM 1836 O O . TYR A 1 219 ? -3.942 13.071 24.058 1.00 67.19 219 TYR A O 1
ATOM 1844 N N . LEU A 1 220 ? -2.998 11.542 25.406 1.00 59.72 220 LEU A N 1
ATOM 1845 C CA . LEU A 1 220 ? -2.629 12.484 26.468 1.00 59.72 220 LEU A CA 1
ATOM 1846 C C . LEU A 1 220 ? -1.636 13.544 25.969 1.00 59.72 220 LEU A C 1
ATOM 1848 O O . LEU A 1 220 ? -1.847 14.732 26.192 1.00 59.72 220 LEU A O 1
ATOM 1852 N N . HIS A 1 221 ? -0.621 13.131 25.204 1.00 60.09 221 HIS A N 1
ATOM 1853 C CA . HIS A 1 221 ? 0.361 14.049 24.617 1.00 60.09 221 HIS A CA 1
ATOM 1854 C C . HIS A 1 221 ? -0.240 14.993 23.554 1.00 60.09 221 HIS A C 1
ATOM 1856 O O . HIS A 1 221 ? 0.225 16.119 23.380 1.00 60.09 221 HIS A O 1
ATOM 1862 N N . MET A 1 222 ? -1.266 14.562 22.805 1.00 53.72 222 MET A N 1
ATOM 1863 C CA . MET A 1 222 ? -1.970 15.450 21.865 1.00 53.72 222 MET A CA 1
ATOM 1864 C C . MET A 1 222 ? -2.901 16.444 22.564 1.00 53.72 222 MET A C 1
ATOM 1866 O O . MET A 1 222 ? -3.134 17.507 22.002 1.00 53.72 222 MET A O 1
ATOM 1870 N N . ASN A 1 223 ? -3.407 16.129 23.759 1.00 51.69 223 ASN A N 1
ATOM 1871 C CA . ASN A 1 223 ? -4.258 17.036 24.534 1.00 51.69 223 ASN A CA 1
ATOM 1872 C C . ASN A 1 223 ? -3.457 18.045 25.376 1.00 51.69 223 ASN A C 1
ATOM 1874 O O . ASN A 1 223 ? -3.981 19.109 25.689 1.00 51.69 223 ASN A O 1
ATOM 1878 N N . SER A 1 224 ? -2.203 17.739 25.735 1.00 45.56 224 SER A N 1
ATOM 1879 C CA . SER A 1 224 ? -1.314 18.663 26.459 1.00 45.56 224 SER A CA 1
ATOM 1880 C C . SER A 1 224 ? -0.689 19.735 25.559 1.00 45.56 224 SER A C 1
ATOM 1882 O O . SER A 1 224 ? -0.316 20.807 26.025 1.00 45.56 224 SER A O 1
ATOM 1884 N N . CYS A 1 225 ? -0.582 19.470 24.258 1.00 37.75 225 CYS A N 1
ATOM 1885 C CA . CYS A 1 225 ? -0.276 20.480 23.253 1.00 37.75 225 CYS A CA 1
ATOM 1886 C C . CYS A 1 225 ? -1.615 21.102 22.815 1.00 37.75 225 CYS A C 1
ATOM 1888 O O . CYS A 1 225 ? -2.534 20.349 22.515 1.00 37.75 225 CYS A O 1
ATOM 1890 N N . PHE A 1 226 ? -1.765 22.433 22.732 1.00 32.28 226 PHE A N 1
ATOM 1891 C CA . PHE A 1 226 ? -3.003 23.146 22.309 1.00 32.28 226 PHE A CA 1
ATOM 1892 C C . PHE A 1 226 ? -3.379 22.946 20.806 1.00 32.28 226 PHE A C 1
ATOM 1894 O O . PHE A 1 226 ? -3.929 23.798 20.117 1.00 32.28 226 PHE A O 1
ATOM 1901 N N . ILE A 1 227 ? -3.068 21.757 20.306 1.00 33.50 227 ILE A N 1
ATOM 1902 C CA . ILE A 1 227 ? -3.409 21.015 19.100 1.00 33.50 227 ILE A CA 1
ATOM 1903 C C . ILE A 1 227 ? -4.869 20.587 18.956 1.00 33.50 227 ILE A C 1
ATOM 1905 O O . ILE A 1 227 ? -5.090 19.385 18.837 1.00 33.50 227 ILE A O 1
ATOM 1909 N N . ARG A 1 228 ? -5.878 21.472 18.983 1.00 31.45 228 ARG A N 1
ATOM 1910 C CA . ARG A 1 228 ? -7.301 21.071 18.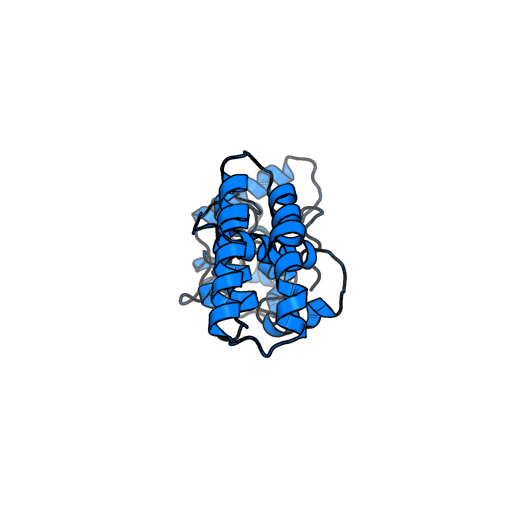829 1.00 31.45 228 ARG A CA 1
ATOM 1911 C C . ARG A 1 228 ? -7.635 20.657 17.385 1.00 31.45 228 ARG A C 1
ATOM 1913 O O . ARG A 1 228 ? -8.468 21.252 16.714 1.00 31.45 228 ARG A O 1
ATOM 1920 N N . LEU A 1 229 ? -6.989 19.603 16.900 1.00 33.03 229 LEU A N 1
ATOM 1921 C CA . LEU A 1 229 ? -7.294 18.908 15.661 1.00 33.03 229 LEU A CA 1
ATOM 1922 C C . LEU A 1 229 ? -7.372 17.420 15.990 1.00 33.03 229 LEU A C 1
ATOM 1924 O O . LEU A 1 229 ? -6.370 16.711 16.030 1.00 33.03 229 LEU A O 1
ATOM 1928 N N . ARG A 1 230 ? -8.605 16.951 16.224 1.00 40.62 230 ARG A N 1
ATOM 1929 C CA . ARG A 1 230 ? -8.962 15.546 16.514 1.00 40.62 230 ARG A CA 1
ATOM 1930 C C . ARG A 1 230 ? -8.437 14.555 15.461 1.00 40.62 230 ARG A C 1
ATOM 1932 O O . ARG A 1 230 ? -8.373 13.360 15.712 1.00 40.62 230 ARG A O 1
ATOM 1939 N N . TYR A 1 231 ? -8.045 15.070 14.298 1.00 41.91 231 TYR A N 1
ATOM 1940 C CA . TYR A 1 231 ? -7.365 14.367 13.226 1.00 41.91 231 TYR A CA 1
ATOM 1941 C C . TYR A 1 231 ? -6.217 15.265 12.748 1.00 41.91 231 TYR A C 1
ATOM 1943 O O . TYR A 1 231 ? -6.474 16.440 12.480 1.00 41.91 231 TYR A O 1
ATOM 1951 N N . PRO A 1 232 ? -4.974 14.769 12.606 1.00 38.03 232 PRO A N 1
ATOM 1952 C CA . PRO A 1 232 ? -3.903 15.518 11.951 1.00 38.03 232 PRO A CA 1
ATOM 1953 C C . PRO A 1 232 ? -4.415 16.138 10.642 1.00 38.03 232 PRO A C 1
ATOM 1955 O O . PRO A 1 232 ? -5.104 15.448 9.894 1.00 38.03 232 PRO A O 1
ATOM 1958 N N . CYS A 1 233 ? -4.085 17.398 10.328 1.00 33.25 233 CYS A N 1
ATOM 1959 C CA . CYS A 1 233 ? -4.572 18.118 9.131 1.00 33.25 233 CYS A CA 1
ATOM 1960 C C . CYS A 1 233 ? -4.446 17.340 7.800 1.00 33.25 233 CYS A C 1
ATOM 1962 O O . CYS A 1 233 ? -5.154 17.626 6.837 1.00 33.25 233 CYS A O 1
ATOM 1964 N N . HIS A 1 234 ? -3.577 16.328 7.741 1.00 39.44 234 HIS A N 1
ATOM 1965 C CA . HIS A 1 234 ? -3.354 15.441 6.594 1.00 39.44 234 HIS A CA 1
ATOM 1966 C C . HIS A 1 234 ? -4.309 14.222 6.521 1.00 39.44 234 HIS A C 1
ATOM 1968 O O . HIS A 1 234 ? -4.241 13.416 5.591 1.00 39.44 234 HIS A O 1
ATOM 1974 N N . LEU A 1 235 ? -5.220 14.064 7.486 1.00 45.16 235 LEU A N 1
ATOM 1975 C CA . LEU A 1 235 ? -6.197 12.974 7.604 1.00 45.16 235 LEU A CA 1
ATOM 1976 C C . LEU A 1 235 ? -7.616 13.426 7.230 1.00 45.16 235 LEU A C 1
ATOM 1978 O O . LEU A 1 235 ? -8.587 13.032 7.870 1.00 45.16 235 LEU A O 1
ATOM 1982 N N . LYS A 1 236 ? -7.760 14.174 6.127 1.00 43.66 236 LYS A N 1
ATOM 1983 C CA . LYS A 1 236 ? -9.035 14.236 5.395 1.00 43.66 236 LYS A CA 1
ATOM 1984 C C . LYS A 1 236 ? -9.345 12.842 4.827 1.00 43.66 236 LYS A C 1
ATOM 1986 O O . LYS A 1 236 ? -9.090 12.557 3.664 1.00 43.66 236 LYS A O 1
ATOM 1991 N N . ILE A 1 237 ? -9.780 11.925 5.690 1.00 46.16 237 ILE A N 1
ATOM 1992 C CA . ILE A 1 237 ? -10.364 10.641 5.308 1.00 46.16 237 ILE A CA 1
ATOM 1993 C C . ILE A 1 237 ? -11.796 10.978 4.912 1.00 46.16 237 ILE A C 1
ATOM 1995 O O . ILE A 1 237 ? -12.673 11.129 5.764 1.00 46.16 237 ILE A O 1
ATOM 1999 N N . HIS A 1 238 ? -11.998 11.204 3.620 1.00 40.66 238 HIS A N 1
ATOM 2000 C CA . HIS A 1 238 ? -13.334 11.256 3.054 1.00 40.66 238 HIS A CA 1
ATOM 2001 C C . HIS A 1 238 ? -13.731 9.826 2.658 1.00 40.66 238 HIS A C 1
ATOM 2003 O O . HIS A 1 238 ? -12.887 9.134 2.082 1.00 40.66 238 HIS A O 1
ATOM 2009 N N . PRO A 1 239 ? -14.940 9.367 3.031 1.00 37.53 239 PRO A N 1
ATOM 2010 C CA . PRO A 1 239 ? -15.494 8.122 2.510 1.00 37.53 239 PRO A CA 1
ATOM 2011 C C . PRO A 1 239 ? -15.675 8.181 0.989 1.00 37.53 239 PRO A C 1
ATOM 2013 O O . PRO A 1 239 ? -15.811 9.307 0.448 1.00 37.53 239 PRO A O 1
#

Organism: Acropora cervicornis (NCBI:txid6130)

Solvent-accessible surface area (backbone atoms only — not comparable to full-atom values): 14150 Å² total; per-residue (Å²): 94,70,69,64,54,54,60,56,63,79,46,96,66,52,65,66,56,37,52,51,47,42,48,69,57,43,49,58,74,43,50,66,59,54,74,76,42,91,73,57,69,70,59,55,52,51,53,51,50,52,52,51,34,61,59,45,73,67,51,82,69,52,63,62,52,52,53,48,51,57,45,53,58,48,49,64,62,58,65,44,92,69,91,52,74,83,52,50,62,59,28,60,76,26,52,76,59,66,22,53,64,51,45,74,48,30,38,54,53,53,77,78,63,43,88,86,52,59,68,70,60,48,53,40,44,45,56,45,48,56,48,32,72,74,67,56,61,63,79,61,14,77,41,30,60,44,41,11,61,78,33,37,62,94,87,35,63,39,66,61,66,76,45,50,78,68,69,61,48,42,57,66,73,53,39,42,96,87,66,43,70,50,53,73,65,56,47,29,66,74,67,70,51,97,70,59,68,68,61,53,52,53,52,60,68,30,48,50,70,69,57,53,52,54,45,45,58,53,51,53,57,45,67,76,40,97,55,92,50,101,52,61,93,87,60,81,78,73,130

Sequence (239 aa):
MKTKLNLWLSRDLTLYGRSLLAKTLGVSQLIYAASMLSVPTPVIKEVQAELFNFLWKNKKDNKKIVVKSLRLAWISRFLSNSRDSWKAIPNHYLSTHGGLQFLLKCNYNADDINNNLPTFYRELFQYFQEFKNKTKIFSYGNFLLRNNEAITIEKKMLFWKSWFNKKIFFIQDILSGDGNFLTFEEFQNKFRIKTNYLHYFQLMAAIPSDLKKKAMLKYLHMNSCFIRLRYPCHLKIHP